Protein AF-A0A913X1L4-F1 (afdb_monomer_lite)

Organism: Exaiptasia diaphana (NCBI:txid2652724)

Foldseek 3Di:
DVVVVVVVVVVVVVVVVVVVVVVVVPVPPDDPQLPPPHLNVLLVVLVVLLVPQPFPNVLSVLCVVLSVLVCVLCPPDDSVLLCPAPLNVVSVVLSVLSSVLSVVRSPDDPVVCVVCVVVSVVSSVVSSVSSVVSSVSSVVSVVVVVVVVVVVVVVVVVVPPDPPPPDDDDDDDDDDDDDDDDDDDDDD

pLDDT: mean 75.15, std 21.96, range [32.19, 96.5]

Secondary structure (DSSP, 8-state):
-HHHHHHHHHHHHHHHHHHHHHHTSS-----TT--TTSHHHHHHHHHHHHHT--SSHHHHTTHHHHHHHHHHHHTT--HHHHHHSTTHHHHHHHHHHHHHHHHHHHH--HHHHHHHHHHHHHHHHHHHHHHHHHHHHHHHHHHHHHHHHHHHHHHHHHTT----------------------------

Radius of gyration: 34.93 Å; chains: 1; bounding box: 80×63×118 Å

Structure (mmCIF, N/CA/C/O backbone):
data_AF-A0A913X1L4-F1
#
_entry.id   AF-A0A913X1L4-F1
#
loop_
_atom_site.group_PDB
_atom_site.id
_atom_site.type_symbol
_atom_site.label_atom_id
_atom_site.label_alt_id
_atom_site.label_comp_id
_atom_site.label_asym_id
_atom_site.label_entity_id
_atom_site.label_seq_id
_atom_site.pdbx_PDB_ins_code
_atom_site.Cartn_x
_atom_site.Cartn_y
_atom_site.Cartn_z
_atom_site.occupancy
_atom_site.B_iso_or_equiv
_atom_site.auth_seq_id
_atom_site.auth_comp_id
_atom_site.auth_asym_id
_atom_site.auth_atom_id
_atom_site.pdbx_PDB_model_num
ATOM 1 N N . MET A 1 1 ? 0.222 -35.544 42.560 1.00 53.94 1 MET A N 1
ATOM 2 C CA . MET A 1 1 ? -0.159 -35.781 41.146 1.00 53.94 1 MET A CA 1
ATOM 3 C C . MET A 1 1 ? -0.516 -34.514 40.347 1.00 53.94 1 MET A C 1
ATOM 5 O O . MET A 1 1 ? -0.076 -34.413 39.215 1.00 53.94 1 MET A O 1
ATOM 9 N N . LYS A 1 2 ? -1.231 -33.501 40.876 1.00 54.56 2 LYS A N 1
ATOM 10 C CA . LYS A 1 2 ? -1.615 -32.297 40.084 1.00 54.56 2 LYS A CA 1
ATOM 11 C C . LYS A 1 2 ? -0.462 -31.347 39.680 1.00 54.56 2 LYS A C 1
ATOM 13 O O . LYS A 1 2 ? -0.586 -30.643 38.685 1.00 54.56 2 LYS A O 1
ATOM 18 N N . LYS A 1 3 ? 0.657 -31.322 40.418 1.00 53.84 3 LYS A N 1
ATOM 19 C CA . LYS A 1 3 ? 1.791 -30.407 40.154 1.00 53.84 3 LYS A CA 1
ATOM 20 C C . LYS A 1 3 ? 2.643 -30.818 38.941 1.00 53.84 3 LYS A C 1
ATOM 22 O O . LYS A 1 3 ? 3.126 -29.953 38.223 1.00 53.84 3 LYS A O 1
ATOM 27 N N . GLU A 1 4 ? 2.760 -32.114 38.655 1.00 55.53 4 GLU A N 1
ATOM 28 C CA . GLU A 1 4 ? 3.560 -32.626 37.528 1.00 55.53 4 GLU A CA 1
ATOM 29 C C . GLU A 1 4 ? 2.927 -32.325 36.163 1.00 55.53 4 GLU A C 1
ATOM 31 O O . GLU A 1 4 ? 3.632 -32.064 35.190 1.00 55.53 4 GLU A O 1
ATOM 36 N N . ALA A 1 5 ? 1.593 -32.300 36.090 1.00 59.69 5 ALA A N 1
ATOM 37 C CA . ALA A 1 5 ? 0.870 -31.966 34.864 1.00 59.69 5 ALA A CA 1
ATOM 38 C C . ALA A 1 5 ? 1.093 -30.503 34.440 1.00 59.69 5 ALA A C 1
ATOM 40 O O . ALA A 1 5 ? 1.245 -30.217 33.254 1.00 59.69 5 ALA A O 1
ATOM 41 N N . ILE A 1 6 ? 1.174 -29.586 35.410 1.00 59.12 6 ILE A N 1
ATOM 42 C CA . ILE A 1 6 ? 1.407 -28.157 35.161 1.00 59.12 6 ILE A CA 1
ATOM 43 C C . ILE A 1 6 ? 2.837 -27.930 34.656 1.00 59.12 6 ILE A C 1
ATOM 45 O O . ILE A 1 6 ? 3.035 -27.203 33.685 1.00 59.12 6 ILE A O 1
ATOM 49 N N . VAL A 1 7 ? 3.827 -28.609 35.243 1.00 63.56 7 VAL A N 1
ATOM 50 C CA . VAL A 1 7 ? 5.231 -28.523 34.802 1.00 63.56 7 VAL A CA 1
ATOM 51 C C . VAL A 1 7 ? 5.393 -29.042 33.368 1.00 63.56 7 VAL A C 1
ATOM 53 O O . VAL A 1 7 ? 6.029 -28.377 32.548 1.00 63.56 7 VAL A O 1
ATOM 56 N N . LYS A 1 8 ? 4.735 -30.157 33.018 1.00 59.59 8 LYS A N 1
ATOM 57 C CA . LYS A 1 8 ? 4.732 -30.688 31.642 1.00 59.59 8 LYS A CA 1
ATOM 58 C C . LYS A 1 8 ? 4.061 -29.738 30.643 1.00 59.59 8 LYS A C 1
ATOM 60 O O . LYS A 1 8 ? 4.535 -29.615 29.515 1.00 59.59 8 LYS A O 1
ATOM 65 N N . LEU A 1 9 ? 2.996 -29.037 31.044 1.00 59.03 9 LEU A N 1
ATOM 66 C CA . LEU A 1 9 ? 2.327 -28.050 30.190 1.00 59.03 9 LEU A CA 1
ATOM 67 C C . LEU A 1 9 ? 3.228 -26.832 29.919 1.00 59.03 9 LEU A C 1
ATOM 69 O O . LEU A 1 9 ? 3.321 -26.373 28.781 1.00 59.03 9 LEU A O 1
ATOM 73 N N . ILE A 1 10 ? 3.939 -26.353 30.946 1.00 62.88 10 ILE A N 1
ATOM 74 C CA . ILE A 1 10 ? 4.870 -25.219 30.841 1.00 62.88 10 ILE A CA 1
ATOM 75 C C . ILE A 1 10 ? 6.084 -25.586 29.973 1.00 62.88 10 ILE A C 1
ATOM 77 O O . ILE A 1 10 ? 6.463 -24.808 29.097 1.00 62.88 10 ILE A O 1
ATOM 81 N N . GLN A 1 11 ? 6.651 -26.787 30.132 1.00 57.66 11 GLN A N 1
ATOM 82 C CA . GLN A 1 11 ? 7.733 -27.266 29.259 1.00 57.66 11 GLN A CA 1
ATOM 83 C C . GLN A 1 11 ? 7.281 -27.424 27.802 1.00 57.66 11 GLN A C 1
ATOM 85 O O . GLN A 1 11 ? 8.022 -27.051 26.889 1.00 57.66 11 GLN A O 1
ATOM 90 N N . LYS A 1 12 ? 6.053 -27.905 27.568 1.00 55.66 12 LYS A N 1
ATOM 91 C CA . LYS A 1 12 ? 5.494 -28.045 26.216 1.00 55.66 12 LYS A CA 1
ATOM 92 C C . LYS A 1 12 ? 5.246 -26.685 25.555 1.00 55.66 12 LYS A C 1
ATOM 94 O O . LYS A 1 12 ? 5.566 -26.524 24.381 1.00 55.66 12 LYS A O 1
ATOM 99 N N . ALA A 1 13 ? 4.764 -25.693 26.307 1.00 54.50 13 ALA A N 1
ATOM 100 C CA . ALA A 1 13 ? 4.602 -24.320 25.821 1.00 54.50 13 ALA A CA 1
ATOM 101 C C . ALA A 1 13 ? 5.952 -23.632 25.541 1.00 54.50 13 ALA A C 1
ATOM 103 O O . ALA A 1 13 ? 6.079 -22.900 24.560 1.00 54.50 13 ALA A O 1
ATOM 104 N N . SER A 1 14 ? 6.972 -23.912 26.360 1.00 46.81 14 SER A N 1
ATOM 105 C CA . SER A 1 14 ? 8.338 -23.415 26.155 1.00 46.81 14 SER A CA 1
ATOM 106 C C . SER A 1 14 ? 8.967 -23.990 24.879 1.00 46.81 14 SER A C 1
ATOM 108 O O . SER A 1 14 ? 9.451 -23.233 24.041 1.00 46.81 14 SER A O 1
ATOM 110 N N . SER A 1 15 ? 8.852 -25.307 24.652 1.00 55.28 15 SER A N 1
ATOM 111 C CA . SER A 1 15 ? 9.324 -25.938 23.405 1.00 55.28 15 SER A CA 1
ATOM 112 C C . SER A 1 15 ? 8.578 -25.446 22.165 1.00 55.28 15 SER A C 1
ATOM 114 O O . SER A 1 15 ? 9.198 -25.269 21.121 1.00 55.28 15 SER A O 1
ATOM 116 N N . PHE A 1 16 ? 7.275 -25.161 22.266 1.00 52.00 16 PHE A N 1
ATOM 117 C CA . PHE A 1 16 ? 6.517 -24.590 21.147 1.00 52.00 16 PHE A CA 1
ATOM 118 C C . PHE A 1 16 ? 6.993 -23.174 20.799 1.00 52.00 16 PHE A C 1
ATOM 120 O O . PHE A 1 16 ? 7.118 -22.835 19.625 1.00 52.00 16 PHE A O 1
ATOM 127 N N . LYS A 1 17 ? 7.322 -22.356 21.807 1.00 46.84 17 LYS A N 1
ATOM 128 C CA . LYS A 1 17 ? 7.853 -21.002 21.599 1.00 46.84 17 LYS A CA 1
ATOM 129 C C . LYS A 1 17 ? 9.236 -21.025 20.936 1.00 46.84 17 LYS A C 1
ATOM 131 O O . LYS A 1 17 ? 9.515 -20.169 20.102 1.00 46.84 17 LYS A O 1
ATOM 136 N N . THR A 1 18 ? 10.066 -22.019 21.253 1.00 49.19 18 THR A N 1
ATOM 137 C CA . THR A 1 18 ? 11.380 -22.213 20.618 1.00 49.19 18 THR A CA 1
ATOM 138 C C . THR A 1 18 ? 11.259 -22.779 19.201 1.00 49.19 18 THR A C 1
ATOM 140 O O . THR A 1 18 ? 11.947 -22.304 18.305 1.00 49.19 18 THR A O 1
ATOM 143 N N . ALA A 1 19 ? 10.337 -23.715 18.953 1.00 49.78 19 ALA A N 1
ATOM 144 C CA . ALA A 1 19 ? 10.095 -24.263 17.614 1.00 49.78 19 ALA A CA 1
ATOM 145 C C . ALA A 1 19 ? 9.501 -23.222 16.647 1.00 49.78 19 ALA A C 1
ATOM 147 O O . ALA A 1 19 ? 9.893 -23.173 15.485 1.00 49.78 19 ALA A O 1
ATOM 148 N N . VAL A 1 20 ? 8.617 -22.339 17.129 1.00 49.34 20 VAL A N 1
ATOM 149 C CA . VAL A 1 20 ? 8.096 -21.212 16.333 1.00 49.34 20 VAL A CA 1
ATOM 150 C C . VAL A 1 20 ? 9.198 -20.195 16.023 1.00 49.34 20 VAL A C 1
ATOM 152 O O . VAL A 1 20 ? 9.211 -19.648 14.927 1.00 49.34 20 VAL A O 1
ATOM 155 N N . ARG A 1 21 ? 10.149 -19.985 16.943 1.00 41.38 21 ARG A N 1
ATOM 156 C CA . ARG A 1 21 ? 11.300 -19.093 16.728 1.00 41.38 21 ARG A CA 1
ATOM 157 C C . ARG A 1 21 ? 12.301 -19.663 15.710 1.00 41.38 21 ARG A C 1
ATOM 159 O O . ARG A 1 21 ? 12.805 -18.915 14.885 1.00 41.38 21 ARG A O 1
ATOM 166 N N . MET A 1 22 ? 12.497 -20.983 15.705 1.00 43.59 22 MET A N 1
ATOM 167 C CA . MET A 1 22 ? 13.356 -21.686 14.737 1.00 43.59 22 MET A CA 1
ATOM 168 C C . MET A 1 22 ? 12.709 -21.821 13.345 1.00 43.59 22 MET A C 1
ATOM 170 O O . MET A 1 22 ? 13.406 -21.813 12.336 1.00 43.59 22 MET A O 1
ATOM 174 N N . ALA A 1 23 ? 11.376 -21.905 13.256 1.00 42.94 23 ALA A N 1
ATOM 175 C CA . ALA A 1 23 ? 10.667 -21.943 11.972 1.00 42.94 23 ALA A CA 1
ATOM 176 C C . ALA A 1 23 ? 10.640 -20.580 11.253 1.00 42.94 23 ALA A C 1
ATOM 178 O O . ALA A 1 23 ? 10.431 -20.534 10.046 1.00 42.94 23 ALA A O 1
ATOM 179 N N . THR A 1 24 ? 10.873 -19.477 11.972 1.00 44.78 24 THR A N 1
ATOM 180 C CA . THR A 1 24 ? 11.010 -18.132 11.387 1.00 44.78 24 THR A CA 1
ATOM 181 C C . THR A 1 24 ? 12.438 -17.774 10.971 1.00 44.78 24 THR A C 1
ATOM 183 O O . THR A 1 24 ? 12.625 -16.756 10.316 1.00 44.78 24 THR A O 1
ATOM 186 N N . GLU A 1 25 ? 13.438 -18.586 11.325 1.00 40.47 25 GLU A N 1
ATOM 187 C CA . GLU A 1 25 ? 14.857 -18.310 11.037 1.00 40.47 25 GLU A CA 1
ATOM 188 C C . GLU A 1 25 ? 15.377 -19.011 9.764 1.00 40.47 25 GLU A C 1
ATOM 190 O O . GLU A 1 25 ? 16.452 -18.669 9.289 1.00 40.47 25 GLU A O 1
ATOM 195 N N . ASN A 1 26 ? 14.609 -19.922 9.149 1.00 39.56 26 ASN A N 1
ATOM 196 C CA . ASN A 1 26 ? 15.044 -20.679 7.960 1.00 39.56 26 ASN A CA 1
ATOM 197 C C . ASN A 1 26 ? 14.452 -20.209 6.616 1.00 39.56 26 ASN A C 1
ATOM 199 O O . ASN A 1 26 ? 14.671 -20.867 5.606 1.00 39.56 26 ASN A O 1
ATOM 203 N N . ASP A 1 27 ? 13.767 -19.063 6.581 1.00 37.78 27 ASP A N 1
ATOM 204 C CA . ASP A 1 27 ? 13.347 -18.396 5.332 1.00 37.78 27 ASP A CA 1
ATOM 205 C C . ASP A 1 27 ? 14.114 -17.075 5.114 1.00 37.78 27 ASP A C 1
ATOM 207 O O . ASP A 1 27 ? 13.637 -16.125 4.491 1.00 37.78 27 ASP A O 1
ATOM 211 N N . VAL A 1 28 ? 15.341 -17.012 5.649 1.00 45.94 28 VAL A N 1
ATOM 212 C CA . VAL A 1 28 ? 16.311 -15.933 5.425 1.00 45.94 28 VAL A CA 1
ATOM 213 C C . VAL A 1 28 ? 16.883 -16.076 4.014 1.00 45.94 28 VAL A C 1
ATOM 215 O O . VAL A 1 28 ? 18.041 -16.423 3.798 1.00 45.94 28 VAL A O 1
ATOM 218 N N . VAL A 1 29 ? 16.053 -15.777 3.020 1.00 40.69 29 VAL A N 1
ATOM 219 C CA . VAL A 1 29 ? 16.556 -15.120 1.819 1.00 40.69 29 VAL A CA 1
ATOM 220 C C . VAL A 1 29 ? 16.670 -13.647 2.190 1.00 40.69 29 VAL A C 1
ATOM 222 O O . VAL A 1 29 ? 15.735 -12.862 2.025 1.00 40.69 29 VAL A O 1
ATOM 225 N N . GLU A 1 30 ? 17.820 -13.289 2.763 1.00 43.47 30 GLU A N 1
ATOM 226 C CA . GLU A 1 30 ? 18.284 -11.910 2.847 1.00 43.47 30 GLU A CA 1
ATOM 227 C C . GLU A 1 30 ? 18.051 -11.222 1.500 1.00 43.47 30 GLU A C 1
ATOM 229 O O . GLU A 1 30 ? 18.719 -11.479 0.500 1.00 43.47 30 GLU A O 1
ATOM 234 N N . THR A 1 31 ? 17.107 -10.295 1.479 1.00 42.59 31 THR A N 1
ATOM 235 C CA . THR A 1 31 ? 17.173 -9.179 0.554 1.00 42.59 31 THR A CA 1
ATOM 236 C C . THR A 1 31 ? 17.224 -7.927 1.404 1.00 42.59 31 THR A C 1
ATOM 238 O O . THR A 1 31 ? 16.366 -7.693 2.253 1.00 42.59 31 THR A O 1
ATOM 241 N N . ALA A 1 32 ? 18.247 -7.111 1.163 1.00 44.91 32 ALA A N 1
ATOM 242 C CA . ALA A 1 32 ? 18.502 -5.788 1.732 1.00 44.91 32 ALA A CA 1
ATOM 243 C C . ALA A 1 32 ? 17.405 -4.742 1.398 1.00 44.91 32 ALA A C 1
ATOM 245 O O . ALA A 1 32 ? 17.672 -3.556 1.213 1.00 44.91 32 ALA A 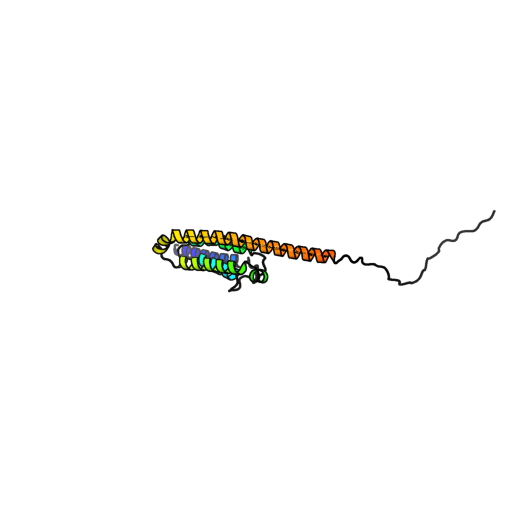O 1
ATOM 246 N N . LEU A 1 33 ? 16.160 -5.193 1.256 1.00 50.97 33 LEU A N 1
ATOM 247 C CA . LEU A 1 33 ? 14.993 -4.441 0.834 1.00 50.97 33 LEU A CA 1
ATOM 248 C C . LEU A 1 33 ? 14.197 -3.928 2.040 1.00 50.97 33 LEU A C 1
ATOM 250 O O . LEU A 1 33 ? 13.664 -2.823 1.961 1.00 50.97 33 LEU A O 1
ATOM 254 N N . ALA A 1 34 ? 14.186 -4.646 3.169 1.00 58.31 34 ALA A N 1
ATOM 255 C CA . ALA A 1 34 ? 13.453 -4.289 4.393 1.00 58.31 34 ALA A CA 1
ATOM 256 C C . ALA A 1 34 ? 14.189 -3.283 5.308 1.00 58.31 34 ALA A C 1
ATOM 258 O O . ALA A 1 34 ? 13.991 -3.254 6.522 1.00 58.31 34 ALA A O 1
ATOM 259 N N . THR A 1 35 ? 15.056 -2.439 4.748 1.00 65.06 35 THR A N 1
ATOM 260 C CA . THR A 1 35 ? 15.723 -1.379 5.513 1.00 65.06 35 THR A CA 1
ATOM 261 C C . THR A 1 35 ? 14.694 -0.348 6.003 1.00 65.06 35 THR A C 1
ATOM 263 O O . THR A 1 35 ? 13.815 0.053 5.232 1.00 65.06 35 THR A O 1
ATOM 266 N N . PRO A 1 36 ? 14.783 0.139 7.255 1.00 59.44 36 PRO A N 1
ATOM 267 C CA . PRO A 1 36 ? 13.912 1.203 7.745 1.00 59.44 36 PRO A CA 1
ATOM 268 C C . PRO A 1 36 ? 13.892 2.412 6.797 1.00 59.44 36 PRO A C 1
ATOM 270 O O . PRO A 1 36 ? 14.932 2.884 6.343 1.00 59.44 36 PRO A O 1
ATOM 273 N N . GLY A 1 37 ? 12.693 2.905 6.476 1.00 66.12 37 GLY A N 1
ATOM 274 C CA . GLY A 1 37 ? 12.497 4.030 5.554 1.00 66.12 37 GLY A CA 1
ATOM 275 C C . GLY A 1 37 ? 12.350 3.653 4.074 1.00 66.12 37 GLY A C 1
ATOM 276 O O . GLY A 1 37 ? 12.034 4.529 3.266 1.00 66.12 37 GLY A O 1
ATOM 277 N N . THR A 1 38 ? 12.511 2.379 3.698 1.00 83.06 38 THR A N 1
ATOM 278 C CA . THR A 1 38 ? 12.149 1.894 2.356 1.00 83.06 38 THR A CA 1
ATOM 279 C C . THR A 1 38 ? 10.662 1.539 2.269 1.00 83.06 38 THR A C 1
ATOM 281 O O . THR A 1 38 ? 9.964 1.403 3.275 1.00 83.06 38 THR A O 1
ATOM 284 N N . VAL A 1 39 ? 10.173 1.350 1.040 1.00 87.31 39 VAL A N 1
ATOM 285 C CA . VAL A 1 39 ? 8.816 0.844 0.770 1.00 87.31 39 VAL A CA 1
ATOM 286 C C . VAL A 1 39 ? 8.583 -0.500 1.463 1.00 87.31 39 VAL A C 1
ATOM 288 O O . VAL A 1 39 ? 7.559 -0.671 2.115 1.00 87.31 39 VAL A O 1
ATOM 291 N N . PHE A 1 40 ? 9.534 -1.433 1.367 1.00 87.56 40 PHE A N 1
ATOM 292 C CA . PHE A 1 40 ? 9.390 -2.760 1.967 1.00 87.56 40 PHE A CA 1
ATOM 293 C C . PHE A 1 40 ? 9.483 -2.713 3.495 1.00 87.56 40 PHE A C 1
ATOM 295 O O . PHE A 1 40 ? 8.651 -3.318 4.160 1.00 87.56 40 PHE A O 1
ATOM 302 N N . GLY A 1 41 ? 10.380 -1.898 4.063 1.00 88.38 41 GLY A N 1
ATOM 303 C CA . GLY A 1 41 ? 10.409 -1.680 5.513 1.00 88.38 41 GLY A CA 1
ATOM 304 C C . GLY A 1 41 ? 9.092 -1.093 6.039 1.00 88.38 41 GLY A C 1
ATOM 305 O O . GLY A 1 41 ? 8.625 -1.450 7.119 1.00 88.38 41 GLY A O 1
ATOM 306 N N . LYS A 1 42 ? 8.437 -0.231 5.251 1.00 91.19 42 LYS A N 1
ATOM 307 C CA . LYS A 1 42 ? 7.122 0.323 5.591 1.00 91.19 42 LYS A CA 1
ATOM 308 C C . LYS A 1 42 ? 5.990 -0.703 5.489 1.00 91.19 42 LYS A C 1
ATOM 310 O O . LYS A 1 42 ? 5.113 -0.731 6.349 1.00 91.19 42 LYS A O 1
ATOM 315 N N . VAL A 1 43 ? 6.022 -1.554 4.468 1.00 92.88 43 VAL A N 1
ATOM 316 C CA . VAL A 1 43 ? 5.115 -2.703 4.323 1.00 92.88 43 VAL A CA 1
ATOM 317 C C . VAL A 1 43 ? 5.222 -3.631 5.534 1.00 92.88 43 VAL A C 1
ATOM 319 O O . VAL A 1 43 ? 4.197 -3.980 6.121 1.00 92.88 43 VAL A O 1
ATOM 322 N N . ASP A 1 44 ? 6.440 -3.971 5.954 1.00 91.44 44 ASP A N 1
ATOM 323 C CA . ASP A 1 44 ? 6.656 -4.828 7.120 1.00 91.44 44 ASP A CA 1
ATOM 324 C C . ASP A 1 44 ? 6.137 -4.160 8.391 1.00 91.44 44 ASP A C 1
ATOM 326 O O . ASP A 1 44 ? 5.390 -4.780 9.149 1.00 91.44 44 ASP A O 1
ATOM 330 N N . HIS A 1 45 ? 6.442 -2.875 8.595 1.00 92.50 45 HIS A N 1
ATOM 331 C CA . HIS A 1 45 ? 5.933 -2.113 9.736 1.00 92.50 45 HIS A CA 1
ATOM 332 C C . HIS A 1 45 ? 4.398 -2.143 9.817 1.00 92.50 45 HIS A C 1
ATOM 334 O O . HIS A 1 45 ? 3.833 -2.387 10.884 1.00 92.50 45 HIS A O 1
ATOM 340 N N . ILE A 1 46 ? 3.716 -1.972 8.682 1.00 95.00 46 ILE A N 1
ATOM 341 C CA . ILE A 1 46 ? 2.255 -2.064 8.579 1.00 95.00 46 ILE A CA 1
ATOM 342 C C . ILE A 1 46 ? 1.752 -3.457 8.989 1.00 95.00 46 ILE A 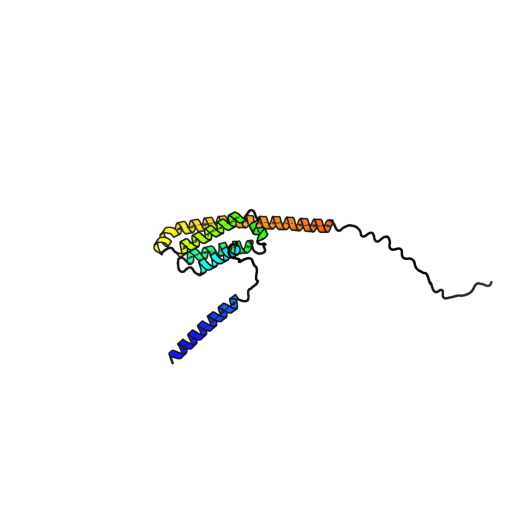C 1
ATOM 344 O O . ILE A 1 46 ? 0.826 -3.569 9.798 1.00 95.00 46 ILE A O 1
ATOM 348 N N . LEU A 1 47 ? 2.360 -4.523 8.463 1.00 94.31 47 LEU A N 1
ATOM 349 C CA . LEU A 1 47 ? 1.961 -5.898 8.778 1.00 94.31 47 LEU A CA 1
ATOM 350 C C . LEU A 1 47 ? 2.173 -6.223 10.264 1.00 94.31 47 LEU A C 1
ATOM 352 O O . LEU A 1 47 ? 1.290 -6.812 10.897 1.00 94.31 47 LEU A O 1
ATOM 356 N N . TRP A 1 48 ? 3.288 -5.774 10.843 1.00 94.00 48 TRP A N 1
ATOM 357 C CA . TRP A 1 48 ? 3.561 -5.880 12.277 1.00 94.00 48 TRP A CA 1
ATOM 358 C C . TRP A 1 48 ? 2.546 -5.098 13.117 1.00 94.00 48 TRP A C 1
ATOM 360 O O . TRP A 1 48 ? 2.028 -5.624 14.106 1.00 94.00 48 TRP A O 1
ATOM 370 N N . ALA A 1 49 ? 2.195 -3.877 12.708 1.00 93.19 49 ALA A N 1
ATOM 371 C CA . ALA A 1 49 ? 1.216 -3.051 13.410 1.00 93.19 49 ALA A CA 1
ATOM 372 C C . ALA A 1 49 ? -0.177 -3.704 13.456 1.00 93.19 49 ALA A C 1
ATOM 374 O O . ALA A 1 49 ? -0.843 -3.641 14.497 1.00 93.19 49 ALA A O 1
ATOM 375 N N . ILE A 1 50 ? -0.593 -4.367 12.368 1.00 94.44 50 ILE A N 1
ATOM 376 C CA . ILE A 1 50 ? -1.835 -5.155 12.309 1.00 94.44 50 ILE A CA 1
ATOM 377 C C . ILE A 1 50 ? -1.746 -6.375 13.232 1.00 94.44 50 ILE A C 1
ATOM 379 O O . ILE A 1 50 ? -2.686 -6.648 13.983 1.00 94.44 50 ILE A O 1
ATOM 383 N N . ALA A 1 51 ? -0.630 -7.109 13.197 1.00 92.94 51 ALA A N 1
ATOM 384 C CA . ALA A 1 51 ? -0.446 -8.313 14.005 1.00 92.94 51 ALA A CA 1
ATOM 385 C C . ALA A 1 51 ? -0.512 -8.018 15.516 1.00 92.94 51 ALA A C 1
ATOM 387 O O . ALA A 1 51 ? -1.160 -8.762 16.261 1.00 92.94 51 ALA A O 1
ATOM 388 N N . ASP A 1 52 ? 0.091 -6.906 15.942 1.00 92.94 52 ASP A N 1
ATOM 389 C CA . ASP A 1 52 ? 0.127 -6.436 17.333 1.00 92.94 52 ASP A CA 1
ATOM 390 C C . ASP A 1 52 ? -1.168 -5.717 17.780 1.00 92.94 52 ASP A C 1
ATOM 392 O O . ASP A 1 52 ? -1.323 -5.300 18.932 1.00 92.94 52 ASP A O 1
ATOM 396 N N . ALA A 1 53 ? -2.145 -5.534 16.890 1.00 92.25 53 ALA A N 1
ATOM 397 C CA . ALA A 1 53 ? -3.374 -4.842 17.246 1.00 92.25 53 ALA A CA 1
ATOM 398 C C . ALA A 1 53 ? -4.242 -5.649 18.230 1.00 92.25 53 ALA A C 1
ATOM 400 O O . ALA A 1 53 ? -4.706 -6.755 17.942 1.00 92.25 53 ALA A O 1
ATOM 401 N N . LYS A 1 54 ? -4.515 -5.045 19.394 1.00 89.19 54 LYS A N 1
ATOM 402 C CA . LYS A 1 54 ? -5.409 -5.597 20.430 1.00 89.19 54 LYS A CA 1
ATOM 403 C C . LYS A 1 54 ? -6.884 -5.280 20.171 1.00 89.19 54 LYS A C 1
ATOM 405 O O . LYS A 1 54 ? -7.758 -6.048 20.562 1.00 89.19 54 LYS A O 1
ATOM 410 N N . ASN A 1 55 ? -7.155 -4.164 19.496 1.00 87.88 55 ASN A N 1
ATOM 411 C CA . ASN A 1 55 ? -8.496 -3.678 19.180 1.00 87.88 55 ASN A CA 1
ATOM 412 C C . ASN A 1 55 ? -8.753 -3.722 17.673 1.00 87.88 55 ASN A C 1
ATOM 414 O O . ASN A 1 55 ? -7.822 -3.698 16.875 1.00 87.88 55 ASN A O 1
ATOM 418 N N . ASN A 1 56 ? -10.034 -3.779 17.298 1.00 88.38 56 ASN A N 1
ATOM 419 C CA . ASN A 1 56 ? -10.514 -3.703 15.913 1.00 88.38 56 ASN A CA 1
ATOM 420 C C . ASN A 1 56 ? -9.844 -4.686 14.926 1.00 88.38 56 ASN A C 1
ATOM 422 O O . ASN A 1 56 ? -9.776 -4.441 13.723 1.00 88.38 56 ASN A O 1
ATOM 426 N N . LYS A 1 57 ? -9.362 -5.832 15.429 1.00 91.19 57 LYS A N 1
ATOM 427 C CA . LYS A 1 57 ? -8.558 -6.788 14.655 1.00 91.19 57 LYS A CA 1
ATOM 428 C C . LYS A 1 57 ? -9.267 -7.287 13.395 1.00 91.19 57 LYS A C 1
ATOM 430 O O . LYS A 1 57 ? -8.641 -7.381 12.351 1.00 91.19 57 LYS A O 1
ATOM 435 N N . ALA A 1 58 ? -10.571 -7.553 13.465 1.00 91.00 58 ALA A N 1
ATOM 436 C CA . ALA A 1 58 ? -11.343 -8.018 12.311 1.00 91.00 58 ALA A CA 1
ATOM 437 C C . ALA A 1 58 ? -11.343 -7.013 11.145 1.00 91.00 58 ALA A C 1
ATOM 439 O O . ALA A 1 58 ? -11.252 -7.418 9.991 1.00 91.00 58 ALA A O 1
ATOM 440 N N . HIS A 1 59 ? -11.416 -5.712 11.438 1.00 92.56 59 HIS A N 1
ATOM 441 C CA . HIS A 1 59 ? -11.307 -4.669 10.421 1.00 92.56 59 HIS A CA 1
ATOM 442 C C . HIS A 1 59 ? -9.864 -4.539 9.920 1.00 92.56 59 HIS A C 1
ATOM 444 O O . HIS A 1 59 ? -9.630 -4.557 8.718 1.00 92.56 59 HIS A O 1
ATOM 450 N N . LEU A 1 60 ? -8.891 -4.503 10.835 1.00 94.88 60 LEU A N 1
ATOM 451 C CA . LEU A 1 60 ? -7.471 -4.363 10.497 1.00 94.88 60 LEU A CA 1
ATOM 452 C C . LEU A 1 60 ? -6.939 -5.502 9.617 1.00 94.88 60 LEU A C 1
ATOM 454 O O . LEU A 1 60 ? -6.144 -5.270 8.711 1.00 94.88 60 LEU A O 1
ATOM 458 N N . MET A 1 61 ? -7.415 -6.731 9.832 1.00 95.50 61 MET A N 1
ATOM 459 C CA . MET A 1 61 ? -7.032 -7.890 9.020 1.00 95.50 61 MET A CA 1
ATOM 460 C C . MET A 1 61 ? -7.429 -7.750 7.543 1.00 95.50 61 MET A C 1
ATOM 462 O O . MET A 1 61 ? -6.833 -8.425 6.705 1.00 95.50 61 MET A O 1
ATOM 466 N N . LYS A 1 62 ? -8.369 -6.858 7.199 1.00 95.81 62 LYS A N 1
ATOM 467 C CA . LYS A 1 62 ? -8.737 -6.573 5.803 1.00 95.81 62 LYS A CA 1
ATOM 468 C C . LYS A 1 62 ? -7.628 -5.855 5.027 1.00 95.81 62 LYS A C 1
ATOM 470 O O . LYS A 1 62 ? -7.540 -6.020 3.820 1.00 95.81 62 LYS A O 1
ATOM 475 N N . PHE A 1 63 ? -6.726 -5.143 5.707 1.00 96.25 63 PHE A N 1
ATOM 476 C CA . PHE A 1 63 ? -5.587 -4.482 5.059 1.00 96.25 63 PHE A CA 1
ATOM 477 C C . PHE A 1 63 ? -4.453 -5.448 4.689 1.00 96.25 63 PHE A C 1
ATOM 479 O O . PHE A 1 63 ? -3.659 -5.155 3.800 1.00 96.25 63 PHE A O 1
ATOM 486 N N . VAL A 1 64 ? -4.373 -6.618 5.331 1.00 95.75 64 VAL A N 1
ATOM 487 C CA . VAL A 1 64 ? -3.326 -7.620 5.059 1.00 95.75 64 VAL A CA 1
ATOM 488 C C . VAL A 1 64 ? -3.291 -8.059 3.589 1.00 95.75 64 VAL A C 1
ATOM 490 O O . VAL A 1 64 ? -2.208 -8.006 3.002 1.00 95.75 64 VAL A O 1
ATOM 493 N N . PRO A 1 65 ? -4.401 -8.502 2.961 1.00 95.88 65 PRO A N 1
ATOM 494 C CA . PRO A 1 65 ? -4.376 -8.888 1.552 1.00 95.88 65 PRO A CA 1
ATOM 495 C C . PRO A 1 65 ? -3.980 -7.727 0.630 1.00 95.88 65 PRO A C 1
ATOM 497 O O . PRO A 1 65 ? -3.191 -7.950 -0.284 1.00 95.88 65 PRO A O 1
ATOM 500 N N . ILE A 1 66 ? -4.439 -6.503 0.908 1.00 96.19 66 ILE A N 1
ATOM 501 C CA . ILE A 1 66 ? -4.116 -5.295 0.129 1.00 96.19 66 ILE A CA 1
ATOM 502 C C . ILE A 1 66 ? -2.602 -5.046 0.130 1.00 96.19 66 ILE A C 1
ATOM 504 O O . ILE A 1 66 ? -1.964 -4.929 -0.916 1.00 96.19 66 ILE A O 1
ATOM 508 N N . VAL A 1 67 ? -1.998 -5.039 1.319 1.00 95.19 67 VAL A N 1
ATOM 509 C CA . VAL A 1 67 ? -0.559 -4.803 1.487 1.00 95.19 67 VAL A CA 1
ATOM 510 C C . VAL A 1 67 ? 0.258 -5.929 0.848 1.00 95.19 67 VAL A C 1
ATOM 512 O O . VAL A 1 67 ? 1.236 -5.663 0.154 1.00 95.19 67 VAL A O 1
ATOM 515 N N . LYS A 1 68 ? -0.172 -7.189 0.995 1.00 93.12 68 LYS A N 1
ATOM 516 C CA . LYS A 1 68 ? 0.500 -8.336 0.364 1.00 93.12 68 LYS A CA 1
ATOM 517 C C . LYS A 1 68 ? 0.457 -8.292 -1.163 1.00 93.12 68 LYS A C 1
ATOM 519 O O . LYS A 1 68 ? 1.415 -8.727 -1.800 1.00 93.12 68 LYS A O 1
ATOM 524 N N . GLN A 1 69 ? -0.625 -7.789 -1.757 1.00 93.94 69 GLN A N 1
ATOM 525 C CA . GLN A 1 69 ? -0.702 -7.611 -3.207 1.00 93.94 69 GLN A CA 1
ATOM 526 C C . GLN A 1 69 ? 0.340 -6.600 -3.695 1.00 93.94 69 GLN A C 1
ATOM 528 O O . GLN A 1 69 ? 1.055 -6.904 -4.651 1.00 93.94 69 GLN A O 1
ATOM 533 N N . LEU A 1 70 ? 0.499 -5.467 -2.999 1.00 93.62 70 LEU A N 1
ATOM 534 C CA . LEU A 1 70 ? 1.550 -4.486 -3.296 1.00 93.62 70 LEU A CA 1
ATOM 535 C C . LEU A 1 70 ? 2.946 -5.116 -3.222 1.00 93.62 70 LEU A C 1
ATOM 537 O O . LEU A 1 70 ? 3.733 -4.979 -4.157 1.00 93.62 70 LEU A O 1
ATOM 541 N N . THR A 1 71 ? 3.241 -5.877 -2.164 1.00 91.56 71 THR A N 1
ATOM 542 C CA . THR A 1 71 ? 4.528 -6.583 -2.040 1.00 91.56 71 THR A CA 1
ATOM 543 C C . THR A 1 71 ? 4.756 -7.545 -3.199 1.00 91.56 71 THR A C 1
ATOM 545 O O . THR A 1 71 ? 5.851 -7.600 -3.753 1.00 91.56 71 THR A O 1
ATOM 548 N N . LYS A 1 72 ? 3.719 -8.290 -3.597 1.00 91.81 72 LYS A N 1
ATOM 549 C CA . LYS A 1 72 ? 3.812 -9.278 -4.673 1.00 91.81 72 LYS A CA 1
ATOM 550 C C . LYS A 1 72 ? 4.147 -8.631 -6.014 1.00 91.81 72 LYS A C 1
ATOM 552 O O . LYS A 1 72 ? 4.989 -9.163 -6.730 1.00 91.81 72 LYS A O 1
ATOM 557 N N . VAL A 1 73 ? 3.511 -7.510 -6.357 1.00 92.25 73 VAL A N 1
ATOM 558 C CA . VAL A 1 73 ? 3.766 -6.835 -7.643 1.00 92.25 73 VAL A CA 1
ATOM 559 C C . VAL A 1 73 ? 5.102 -6.103 -7.665 1.00 92.25 73 VAL A C 1
ATOM 561 O O . VAL A 1 73 ? 5.671 -5.924 -8.733 1.00 92.25 73 VAL A O 1
ATOM 564 N N . LEU A 1 74 ? 5.622 -5.713 -6.501 1.00 90.19 74 LEU A N 1
ATOM 565 C CA . LEU A 1 74 ? 6.951 -5.116 -6.361 1.00 90.19 74 LEU A CA 1
ATOM 566 C C . LEU A 1 74 ? 8.063 -6.166 -6.234 1.00 90.19 74 LEU A C 1
ATOM 568 O O . LEU A 1 74 ? 9.241 -5.808 -6.248 1.00 90.19 74 LEU A O 1
ATOM 572 N N . ASN A 1 75 ? 7.717 -7.449 -6.107 1.00 86.50 75 ASN A N 1
ATOM 573 C CA . ASN A 1 75 ? 8.702 -8.504 -5.939 1.00 86.50 75 ASN A CA 1
ATOM 574 C C . ASN A 1 75 ? 9.623 -8.594 -7.166 1.00 86.50 75 ASN A C 1
ATOM 576 O O . ASN A 1 75 ? 9.177 -8.517 -8.311 1.00 86.50 75 ASN A O 1
ATOM 580 N N . GLY A 1 76 ? 10.924 -8.743 -6.925 1.00 79.56 76 GLY A N 1
ATOM 581 C CA . GLY A 1 76 ? 11.939 -8.758 -7.979 1.00 79.56 76 GLY A CA 1
ATOM 582 C C . GLY A 1 76 ? 12.275 -7.385 -8.581 1.00 79.56 76 GLY A C 1
ATOM 583 O O . GLY A 1 76 ? 13.147 -7.316 -9.451 1.00 79.56 76 GLY A O 1
ATOM 584 N N . ALA A 1 77 ? 11.654 -6.284 -8.135 1.00 84.25 77 ALA A N 1
ATOM 585 C CA . ALA A 1 77 ? 12.163 -4.954 -8.458 1.00 84.25 77 ALA A CA 1
ATOM 586 C C . ALA A 1 77 ? 13.331 -4.553 -7.558 1.00 84.25 77 ALA A C 1
ATOM 588 O O . ALA A 1 77 ? 13.255 -4.577 -6.334 1.00 84.25 77 ALA A O 1
ATOM 589 N N . ASP A 1 78 ? 14.382 -4.056 -8.202 1.00 83.94 78 ASP A N 1
ATOM 590 C CA . ASP A 1 78 ? 15.431 -3.284 -7.547 1.00 83.94 78 ASP A CA 1
ATOM 591 C C . ASP A 1 78 ? 14.854 -1.993 -6.928 1.00 83.94 78 ASP A C 1
ATOM 593 O O . ASP A 1 78 ? 14.088 -1.262 -7.568 1.00 83.94 78 ASP A O 1
ATOM 597 N N . ALA A 1 79 ? 15.272 -1.687 -5.698 1.00 83.75 79 ALA A N 1
ATOM 598 C CA . ALA A 1 79 ? 14.928 -0.471 -4.970 1.00 83.75 79 ALA A CA 1
ATOM 599 C C . ALA A 1 79 ? 15.230 0.810 -5.767 1.00 83.75 79 ALA A C 1
ATOM 601 O O . ALA A 1 79 ? 14.490 1.793 -5.653 1.00 83.75 79 ALA A O 1
ATOM 602 N N . THR A 1 80 ? 16.276 0.804 -6.600 1.00 86.88 80 THR A N 1
ATOM 603 C CA . THR A 1 80 ? 16.612 1.942 -7.469 1.00 86.88 80 THR A CA 1
ATOM 604 C C . THR A 1 80 ? 15.529 2.178 -8.515 1.00 86.88 80 THR A C 1
ATOM 606 O O . THR A 1 80 ? 15.111 3.314 -8.724 1.00 86.88 80 THR A O 1
ATOM 609 N N . PHE A 1 81 ? 15.024 1.114 -9.142 1.00 88.81 81 PHE A N 1
ATOM 610 C CA . PHE A 1 81 ? 13.937 1.220 -10.115 1.00 88.81 81 PHE A CA 1
ATOM 611 C C . PHE A 1 81 ? 12.650 1.718 -9.464 1.00 88.81 81 PHE A C 1
ATOM 613 O O . PHE A 1 81 ? 12.021 2.627 -9.996 1.00 88.81 81 PHE A O 1
ATOM 620 N N . ILE A 1 82 ? 12.298 1.176 -8.294 1.00 90.00 82 ILE A N 1
ATOM 621 C CA . ILE A 1 82 ? 11.105 1.606 -7.556 1.00 90.00 82 ILE A CA 1
ATOM 622 C C . ILE A 1 82 ? 11.187 3.104 -7.265 1.00 90.00 82 ILE A C 1
ATOM 624 O O . ILE A 1 82 ? 10.243 3.824 -7.560 1.00 90.00 82 ILE A O 1
ATOM 628 N N . ARG A 1 83 ? 12.323 3.592 -6.755 1.00 89.25 83 ARG A N 1
ATOM 629 C CA . ARG A 1 83 ? 12.496 4.999 -6.359 1.00 89.25 83 ARG A CA 1
ATOM 630 C C . ARG A 1 83 ? 12.394 5.994 -7.517 1.00 89.25 83 ARG A C 1
ATOM 632 O O . ARG A 1 83 ? 11.920 7.102 -7.306 1.00 89.25 83 ARG A O 1
ATOM 639 N N . HIS A 1 84 ? 12.845 5.609 -8.709 1.00 89.56 84 HIS A N 1
ATOM 640 C CA . HIS A 1 84 ? 12.823 6.466 -9.902 1.00 89.56 84 HIS A CA 1
ATOM 641 C C . HIS A 1 84 ? 11.587 6.247 -10.783 1.00 89.56 84 HIS A C 1
ATOM 643 O O . HIS A 1 84 ? 11.467 6.861 -11.840 1.00 89.56 84 HIS A O 1
ATOM 649 N N . SER A 1 85 ? 10.686 5.352 -10.385 1.00 91.38 85 SER A N 1
ATOM 650 C CA . SER A 1 85 ? 9.456 5.100 -11.123 1.00 91.38 85 SER A CA 1
ATOM 651 C C . SER A 1 85 ? 8.430 6.211 -10.902 1.00 91.38 85 SER A C 1
ATOM 653 O O . SER A 1 85 ? 8.345 6.809 -9.830 1.00 91.38 85 SER A O 1
ATOM 655 N N . GLU A 1 86 ? 7.581 6.429 -11.903 1.00 92.50 86 GLU A N 1
ATOM 656 C CA . GLU A 1 86 ? 6.467 7.380 -11.826 1.00 92.50 86 GLU A CA 1
ATOM 657 C C . GLU A 1 86 ? 5.449 7.040 -10.724 1.00 92.50 86 GLU A C 1
ATOM 659 O O . GLU A 1 86 ? 4.746 7.918 -10.235 1.00 92.50 86 GLU A O 1
ATOM 664 N N . PHE A 1 87 ? 5.358 5.768 -10.326 1.00 93.69 87 PHE A N 1
ATOM 665 C CA . PHE A 1 87 ? 4.395 5.300 -9.330 1.00 93.69 87 PHE A CA 1
ATOM 666 C C . PHE A 1 87 ? 4.911 5.433 -7.890 1.00 93.69 87 PHE A C 1
ATOM 668 O O . PHE A 1 87 ? 4.167 5.163 -6.949 1.00 93.69 87 PHE A O 1
ATOM 675 N N . TYR A 1 88 ? 6.176 5.822 -7.687 1.00 93.56 88 TYR A N 1
ATOM 676 C CA . TYR A 1 88 ? 6.808 5.823 -6.365 1.00 93.56 88 TYR A CA 1
ATOM 677 C C . TYR A 1 88 ? 6.104 6.728 -5.353 1.00 93.56 88 TYR A C 1
ATOM 679 O O . TYR A 1 88 ? 5.884 6.326 -4.208 1.00 93.56 88 TYR A O 1
ATOM 687 N N . HIS A 1 89 ? 5.769 7.951 -5.772 1.00 92.88 89 HIS A N 1
ATOM 688 C CA . HIS A 1 89 ? 5.108 8.927 -4.912 1.00 92.88 89 HIS A CA 1
ATOM 689 C C . HIS A 1 89 ? 3.770 8.379 -4.407 1.00 92.88 89 HIS A C 1
ATOM 691 O O . HIS A 1 89 ? 3.539 8.313 -3.200 1.00 92.88 89 HIS A O 1
ATOM 697 N N . ASP A 1 90 ? 2.953 7.881 -5.331 1.00 94.44 90 ASP A N 1
ATOM 698 C CA . ASP A 1 90 ? 1.610 7.385 -5.039 1.00 94.44 90 ASP A CA 1
ATOM 699 C C . ASP A 1 90 ? 1.660 6.103 -4.205 1.00 94.44 90 ASP A C 1
ATOM 701 O O . ASP A 1 90 ? 0.890 5.938 -3.261 1.00 94.44 90 ASP A O 1
ATOM 705 N N . LEU A 1 91 ? 2.636 5.228 -4.462 1.00 95.12 91 LEU A N 1
ATOM 706 C CA . LEU A 1 91 ? 2.905 4.058 -3.628 1.00 95.12 91 LEU A CA 1
ATOM 707 C C . LEU A 1 91 ? 3.243 4.447 -2.188 1.00 95.12 91 LEU A C 1
ATOM 709 O O . LEU A 1 91 ? 2.683 3.887 -1.242 1.00 95.12 91 LEU A O 1
ATOM 713 N N . LYS A 1 92 ? 4.138 5.421 -2.004 1.00 94.00 92 LYS A N 1
ATOM 714 C CA . LYS A 1 92 ? 4.515 5.903 -0.673 1.00 94.00 92 LYS A CA 1
ATOM 715 C C . LYS A 1 92 ? 3.323 6.542 0.040 1.00 94.00 92 LYS A C 1
ATOM 717 O O . LYS A 1 92 ? 3.102 6.267 1.219 1.00 94.00 92 LYS A O 1
ATOM 722 N N . GLU A 1 93 ? 2.554 7.369 -0.660 1.00 94.50 93 GLU A N 1
ATOM 723 C CA . GLU A 1 93 ? 1.362 8.019 -0.116 1.00 94.50 93 GLU A CA 1
ATOM 724 C C . GLU A 1 93 ? 0.290 6.998 0.289 1.00 94.50 93 GLU A C 1
ATOM 726 O O . GLU A 1 93 ? -0.263 7.079 1.386 1.00 94.50 93 GLU A O 1
ATOM 731 N N . THR A 1 94 ? 0.055 5.987 -0.545 1.00 95.62 94 THR A N 1
ATOM 732 C CA . THR A 1 94 ? -0.892 4.899 -0.265 1.00 95.62 94 THR A CA 1
ATOM 733 C C . THR A 1 94 ? -0.500 4.132 0.991 1.00 95.62 94 THR A C 1
ATOM 735 O O . THR A 1 94 ? -1.330 3.916 1.874 1.00 95.62 94 THR A O 1
ATOM 738 N N . LEU A 1 95 ? 0.779 3.773 1.124 1.00 95.75 95 LEU A N 1
ATOM 739 C CA . LEU A 1 95 ? 1.277 3.096 2.322 1.00 95.75 95 LEU A CA 1
ATOM 740 C C . LEU A 1 95 ? 1.168 3.984 3.571 1.00 95.75 95 LEU A C 1
ATOM 742 O O . LEU A 1 95 ? 0.832 3.480 4.641 1.00 95.75 95 LEU A O 1
ATOM 746 N N . ASN A 1 96 ? 1.395 5.298 3.454 1.00 94.69 96 ASN A N 1
ATOM 747 C CA . ASN A 1 96 ? 1.165 6.241 4.557 1.00 94.69 96 ASN A CA 1
ATOM 748 C C . ASN A 1 96 ? -0.313 6.266 4.980 1.00 94.69 96 ASN A C 1
ATOM 750 O O . ASN A 1 96 ? -0.603 6.221 6.173 1.00 94.69 96 ASN A O 1
ATOM 754 N N . LYS A 1 97 ? -1.242 6.316 4.018 1.00 95.56 97 LYS A N 1
ATOM 755 C CA . LYS A 1 97 ? -2.689 6.314 4.282 1.00 95.56 97 LYS A CA 1
ATOM 756 C C . LYS A 1 97 ? -3.128 5.031 4.990 1.00 95.56 97 LYS A C 1
ATOM 758 O O . LYS A 1 97 ? -3.838 5.101 5.990 1.00 95.56 97 LYS A O 1
ATOM 763 N N . ILE A 1 98 ? -2.656 3.874 4.521 1.00 96.44 98 ILE A N 1
ATOM 764 C CA . ILE A 1 98 ? -2.921 2.576 5.161 1.00 96.44 98 ILE A CA 1
ATOM 765 C C . ILE A 1 98 ? -2.393 2.569 6.601 1.00 96.44 98 ILE A C 1
ATOM 767 O O . ILE A 1 98 ? -3.118 2.210 7.526 1.00 96.44 98 ILE A O 1
ATOM 771 N N . GLU A 1 99 ? -1.149 3.000 6.810 1.00 95.25 99 GLU A N 1
ATOM 772 C CA . GLU A 1 99 ? -0.542 3.058 8.141 1.00 95.25 99 GLU A CA 1
ATOM 773 C C . GLU A 1 99 ? -1.332 3.958 9.102 1.00 95.25 99 GLU A C 1
ATOM 775 O O . GLU A 1 99 ? -1.637 3.543 10.221 1.00 95.25 99 GLU A O 1
ATOM 780 N N . GLN A 1 100 ? -1.721 5.156 8.660 1.00 94.12 100 GLN A N 1
ATOM 781 C CA . GLN A 1 100 ? -2.539 6.076 9.454 1.00 94.12 100 GLN A CA 1
ATOM 782 C C . GLN A 1 100 ? -3.872 5.437 9.852 1.00 94.12 100 GLN A C 1
ATOM 784 O O . GLN A 1 100 ? -4.228 5.445 11.032 1.00 94.12 100 GLN A O 1
ATOM 789 N N . GLN A 1 101 ? -4.565 4.796 8.906 1.00 94.00 101 GLN A N 1
ATOM 790 C CA . GLN A 1 101 ? -5.822 4.100 9.188 1.00 94.00 101 GLN A CA 1
ATOM 791 C C . GLN A 1 101 ? -5.655 2.957 10.193 1.00 94.00 101 GLN A C 1
ATOM 793 O O . GLN A 1 101 ? -6.521 2.746 11.049 1.00 94.00 101 GLN A O 1
ATOM 798 N N . ILE A 1 102 ? -4.532 2.239 10.147 1.00 94.38 102 ILE A N 1
ATOM 799 C CA . ILE A 1 102 ? -4.227 1.180 11.114 1.00 94.38 102 ILE A CA 1
ATOM 800 C C . ILE A 1 102 ? -3.987 1.765 12.506 1.00 94.38 102 ILE A C 1
ATOM 802 O O . ILE A 1 102 ? -4.547 1.257 13.480 1.00 94.38 102 ILE A O 1
ATOM 806 N N . ILE A 1 103 ? -3.202 2.839 12.613 1.00 92.31 103 ILE A N 1
ATOM 807 C CA . ILE A 1 103 ? -2.908 3.512 13.888 1.00 92.31 103 ILE A CA 1
ATOM 808 C C . ILE A 1 103 ? -4.195 4.062 14.520 1.00 92.31 103 ILE A C 1
ATOM 810 O O . ILE A 1 103 ? -4.474 3.803 15.698 1.00 92.31 103 ILE A O 1
ATOM 814 N N . GLU A 1 104 ? -5.019 4.756 13.734 1.00 90.50 104 GLU A N 1
ATOM 815 C CA . GLU A 1 104 ? -6.320 5.270 14.173 1.00 90.50 104 GLU A CA 1
ATOM 816 C C . GLU A 1 104 ? -7.241 4.129 14.621 1.00 90.50 104 GLU A C 1
ATOM 818 O O . GLU A 1 104 ? -7.883 4.191 15.667 1.00 90.50 104 GLU A O 1
ATOM 823 N N . SER A 1 105 ? -7.307 3.037 13.865 1.00 90.19 105 SER A N 1
ATOM 824 C CA . SER A 1 105 ? -8.162 1.888 14.188 1.00 90.19 105 SER A CA 1
ATOM 825 C C . SER A 1 105 ? -7.693 1.094 15.409 1.00 90.19 105 SER A C 1
ATOM 827 O O . SER A 1 105 ? -8.523 0.575 16.158 1.00 90.19 105 SER A O 1
ATOM 829 N N . LYS A 1 106 ? -6.379 0.992 15.635 1.00 89.00 106 LYS A N 1
ATOM 830 C CA . LYS A 1 106 ? -5.790 0.247 16.761 1.00 89.00 106 LYS A CA 1
ATOM 831 C C . LYS A 1 106 ? -6.011 0.952 18.104 1.00 89.00 106 LYS A C 1
ATOM 833 O O . LYS A 1 106 ? -6.144 0.282 19.131 1.00 89.00 106 LYS A O 1
ATOM 838 N N . THR A 1 107 ? -6.057 2.283 18.102 1.00 87.38 107 THR A N 1
ATOM 839 C CA . THR A 1 107 ? -6.185 3.115 19.312 1.00 87.38 107 THR A CA 1
ATOM 840 C C . THR A 1 107 ? -7.636 3.420 19.697 1.00 87.38 107 THR A C 1
ATOM 842 O O . THR A 1 107 ? -7.903 3.765 20.847 1.00 87.38 107 THR A O 1
ATOM 845 N N . ARG A 1 108 ? -8.594 3.252 18.776 1.00 87.94 108 ARG A N 1
ATOM 846 C CA . ARG A 1 108 ? -10.008 3.574 19.008 1.00 87.94 108 ARG A CA 1
ATOM 847 C C . ARG A 1 108 ? -10.719 2.615 19.975 1.00 87.94 108 ARG A C 1
ATOM 849 O O . ARG A 1 108 ? -10.631 1.387 19.888 1.00 87.94 108 ARG A O 1
ATOM 856 N N . ASN A 1 109 ? -11.528 3.208 20.855 1.00 88.56 109 ASN A N 1
ATOM 857 C CA . ASN A 1 109 ? -12.405 2.50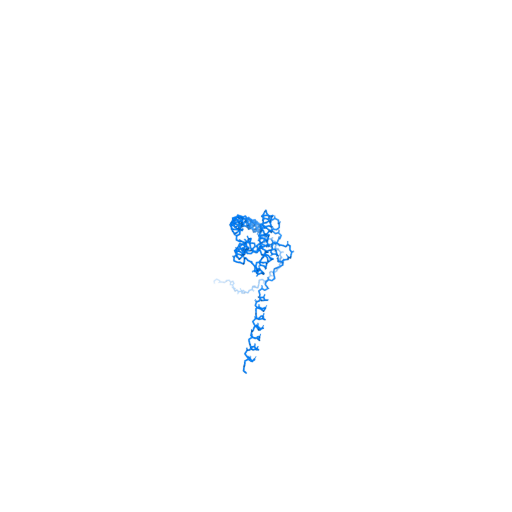2 21.792 1.00 88.56 109 ASN A CA 1
ATOM 858 C C . ASN A 1 109 ? -13.634 1.891 21.089 1.00 88.56 109 ASN A C 1
ATOM 860 O O . ASN A 1 109 ? -14.050 2.337 20.020 1.00 88.56 109 ASN A O 1
ATOM 864 N N . LYS A 1 110 ? -14.286 0.908 21.730 1.00 87.69 110 LYS A N 1
ATOM 865 C CA . LYS A 1 110 ? -15.424 0.149 21.160 1.00 87.69 110 LYS A CA 1
ATOM 866 C C . LYS A 1 110 ? -16.558 1.024 20.608 1.00 87.69 110 LYS A C 1
ATOM 868 O O . LYS A 1 110 ? -17.116 0.695 19.566 1.00 87.69 110 LYS A O 1
ATOM 873 N N . TRP A 1 111 ? -16.916 2.108 21.299 1.00 89.12 111 TRP A N 1
ATOM 874 C CA . TRP A 1 111 ? -17.989 3.006 20.858 1.00 89.12 111 TRP A CA 1
ATOM 875 C C . TRP A 1 111 ? -17.590 3.816 19.616 1.00 89.12 111 TRP A C 1
ATOM 877 O O . TRP A 1 111 ? -18.347 3.863 18.651 1.00 89.12 111 TRP A O 1
ATOM 887 N N . SER A 1 112 ? -16.361 4.342 19.590 1.00 89.56 112 SER A N 1
ATOM 888 C CA . SER A 1 112 ? -15.802 5.031 18.419 1.00 89.56 112 SER A CA 1
ATOM 889 C C . SER A 1 112 ? -15.719 4.102 17.200 1.00 89.56 112 SER A C 1
ATOM 891 O O . SER A 1 112 ? -16.108 4.494 16.104 1.00 89.56 112 SER A O 1
ATOM 893 N N . ASN A 1 113 ? -15.341 2.833 17.397 1.00 89.31 113 ASN A N 1
ATOM 894 C CA . ASN A 1 113 ? -15.335 1.835 16.319 1.00 89.31 113 ASN A CA 1
ATOM 895 C C . ASN A 1 113 ? -16.731 1.607 15.728 1.00 89.31 113 ASN A C 1
ATOM 897 O O . ASN A 1 113 ? -16.875 1.503 14.515 1.00 89.31 113 ASN A O 1
ATOM 901 N N . LYS A 1 114 ? -17.776 1.560 16.564 1.00 89.00 114 LYS A N 1
ATOM 902 C CA . LYS A 1 114 ? -19.156 1.431 16.068 1.00 89.00 114 LYS A CA 1
ATOM 903 C C . LYS A 1 114 ? -19.588 2.659 15.269 1.00 89.00 114 LYS A C 1
ATOM 905 O O . LYS A 1 114 ? -20.200 2.499 14.219 1.00 89.00 114 LYS A O 1
ATOM 910 N N . LEU A 1 115 ? -19.262 3.857 15.754 1.00 92.94 115 LEU A N 1
ATOM 911 C CA . LEU A 1 115 ? -19.608 5.111 15.086 1.00 92.94 115 LEU A CA 1
ATOM 912 C C . LEU A 1 115 ? -18.914 5.239 13.722 1.00 92.94 115 LEU A C 1
ATOM 914 O O . LEU A 1 115 ? -19.529 5.664 12.748 1.00 92.94 115 LEU A O 1
ATOM 918 N N . MET A 1 116 ? -17.647 4.834 13.650 1.00 92.38 116 MET A N 1
ATOM 919 C CA . MET A 1 116 ? -16.826 4.988 12.453 1.00 92.38 116 MET A CA 1
ATOM 920 C C . MET A 1 116 ? -16.926 3.826 11.466 1.00 92.38 116 MET A C 1
ATOM 922 O O . MET A 1 116 ? -16.465 3.978 10.343 1.00 92.38 116 MET A O 1
ATOM 926 N N . ALA A 1 117 ? -17.577 2.711 11.809 1.00 90.56 117 ALA A N 1
ATOM 927 C CA . ALA A 1 117 ? -17.587 1.497 10.987 1.00 90.56 117 ALA A CA 1
ATOM 928 C C . ALA A 1 117 ? -17.973 1.729 9.511 1.00 90.56 117 ALA A C 1
ATOM 930 O O . ALA A 1 117 ? -17.369 1.141 8.618 1.00 90.56 117 ALA A O 1
ATOM 931 N N . LYS A 1 118 ? -18.954 2.604 9.240 1.00 93.81 118 LYS A N 1
ATOM 932 C CA . LYS A 1 118 ? -19.348 2.958 7.863 1.00 93.81 118 LYS A CA 1
ATOM 933 C C . LYS A 1 118 ? -18.276 3.777 7.141 1.00 93.81 118 LYS A C 1
ATOM 935 O O . LYS A 1 118 ? -18.019 3.542 5.966 1.00 93.81 118 LYS A O 1
ATOM 940 N N . LYS A 1 119 ? -17.654 4.729 7.842 1.00 93.62 119 LYS A N 1
ATOM 941 C CA . LYS A 1 119 ? -16.560 5.545 7.303 1.00 93.62 119 LYS A CA 1
ATOM 942 C C . LYS A 1 119 ? -15.335 4.675 7.028 1.00 93.62 119 LYS A C 1
ATOM 944 O O . LYS A 1 119 ? -14.773 4.767 5.950 1.00 93.62 119 LYS A O 1
ATOM 949 N N . ASP A 1 120 ? -14.979 3.805 7.968 1.00 93.06 120 ASP A N 1
ATOM 950 C CA . ASP A 1 120 ? -13.852 2.881 7.852 1.00 93.06 120 ASP A CA 1
ATOM 951 C C . ASP A 1 120 ? -14.032 1.921 6.664 1.00 93.06 120 ASP A C 1
ATOM 953 O O . ASP A 1 120 ? -13.074 1.628 5.956 1.00 93.06 120 ASP A O 1
ATOM 957 N N . LEU A 1 121 ? -15.262 1.451 6.414 1.00 93.50 121 LEU A N 1
ATOM 958 C CA . LEU A 1 121 ? -15.562 0.632 5.237 1.00 93.50 121 LEU A CA 1
ATOM 959 C C . LEU A 1 121 ? -15.372 1.420 3.936 1.00 93.50 121 LEU A C 1
ATOM 961 O O . LEU A 1 121 ? -14.705 0.933 3.034 1.00 93.50 121 LEU A O 1
ATOM 965 N N . LYS A 1 122 ? -15.892 2.649 3.867 1.00 95.50 122 LYS A N 1
ATOM 966 C CA . LYS A 1 122 ? -15.731 3.504 2.686 1.00 95.50 122 LYS A CA 1
ATOM 967 C C . LYS A 1 122 ? -14.258 3.820 2.406 1.00 95.50 122 LYS A C 1
ATOM 969 O O . LYS A 1 122 ? -13.812 3.739 1.271 1.00 95.50 122 LYS A O 1
ATOM 974 N N . VAL A 1 123 ? -13.493 4.149 3.447 1.00 94.12 123 VAL A N 1
ATOM 975 C CA . VAL A 1 123 ? -12.053 4.419 3.325 1.00 94.12 123 VAL A CA 1
ATOM 976 C C . VAL A 1 123 ? -11.303 3.172 2.857 1.00 94.12 123 VAL A C 1
ATOM 978 O O . VAL A 1 123 ? -10.390 3.282 2.044 1.00 94.12 123 VAL A O 1
ATOM 981 N N . LEU A 1 124 ? -11.687 1.986 3.336 1.00 95.38 124 LEU A N 1
ATOM 982 C CA . LEU A 1 124 ? -11.113 0.731 2.860 1.00 95.38 124 LEU A CA 1
ATOM 983 C C . LEU A 1 124 ? -11.379 0.526 1.361 1.00 95.38 124 LEU A C 1
ATOM 985 O O . LEU A 1 124 ? -10.437 0.235 0.634 1.00 95.38 124 LEU A O 1
ATOM 989 N N . GLU A 1 125 ? -12.614 0.731 0.900 1.00 96.38 125 GLU A N 1
ATOM 990 C CA . GLU A 1 125 ? -12.979 0.624 -0.522 1.00 96.38 125 GLU A CA 1
ATOM 991 C C . GLU A 1 125 ? -12.204 1.633 -1.389 1.00 96.38 125 GLU A C 1
ATOM 993 O O . GLU A 1 125 ? -11.679 1.278 -2.444 1.00 96.38 125 GLU A O 1
ATOM 998 N N . GLU A 1 126 ? -12.066 2.880 -0.928 1.00 95.88 126 GLU A N 1
ATOM 999 C CA . GLU A 1 126 ? -11.270 3.914 -1.607 1.00 95.88 126 GLU A CA 1
ATOM 1000 C C . GLU A 1 126 ? -9.787 3.508 -1.709 1.00 95.88 126 GLU A C 1
ATOM 1002 O O . GLU A 1 126 ? -9.151 3.698 -2.750 1.00 95.88 126 GLU A O 1
ATOM 1007 N N . ILE A 1 127 ? -9.232 2.907 -0.650 1.00 95.94 127 ILE A N 1
ATOM 1008 C CA . ILE A 1 127 ? -7.863 2.376 -0.648 1.00 95.94 127 ILE A CA 1
ATOM 1009 C C . ILE A 1 127 ? -7.734 1.196 -1.615 1.00 95.94 127 ILE A C 1
ATOM 1011 O O . ILE A 1 127 ? -6.757 1.145 -2.358 1.00 95.94 127 ILE A O 1
ATOM 1015 N N . GLU A 1 128 ? -8.687 0.264 -1.627 1.00 96.12 128 GLU A N 1
ATOM 1016 C CA . GLU A 1 128 ? -8.674 -0.895 -2.528 1.00 96.12 128 GLU A CA 1
ATOM 1017 C C . GLU A 1 128 ? -8.660 -0.460 -3.997 1.00 96.12 128 GLU A C 1
ATOM 1019 O O . GLU A 1 128 ? -7.790 -0.892 -4.755 1.00 96.12 128 GLU A O 1
ATOM 1024 N N . GLN A 1 129 ? -9.543 0.467 -4.375 1.00 95.69 129 GLN A N 1
ATOM 1025 C CA . GLN A 1 129 ? -9.592 1.018 -5.734 1.00 95.69 129 GLN A CA 1
ATOM 1026 C C . GLN A 1 129 ? -8.287 1.721 -6.116 1.00 95.69 129 GLN A C 1
ATOM 1028 O O . GLN A 1 129 ? -7.763 1.549 -7.220 1.00 95.69 129 GLN A O 1
ATOM 1033 N N . HIS A 1 130 ? -7.731 2.511 -5.196 1.00 95.31 130 HIS A N 1
ATOM 1034 C CA . HIS A 1 130 ? -6.477 3.207 -5.448 1.00 95.31 130 HIS A CA 1
ATOM 1035 C C . HIS A 1 130 ? -5.302 2.229 -5.604 1.00 95.31 130 HIS A C 1
ATOM 1037 O O . HIS A 1 130 ? -4.462 2.403 -6.489 1.00 95.31 130 HIS A O 1
ATOM 1043 N N . VAL A 1 131 ? -5.266 1.167 -4.795 1.00 96.44 131 VAL A N 1
ATOM 1044 C CA . VAL A 1 131 ? -4.259 0.103 -4.889 1.00 96.44 131 VAL A CA 1
ATOM 1045 C C . VAL A 1 131 ? -4.378 -0.664 -6.204 1.00 96.44 131 VAL A C 1
ATOM 1047 O O . VAL A 1 131 ? -3.352 -0.941 -6.822 1.00 96.44 131 VAL A O 1
ATOM 1050 N N . GLU A 1 132 ? -5.585 -0.958 -6.681 1.00 95.75 132 GLU A N 1
ATOM 1051 C CA . GLU A 1 132 ? -5.793 -1.617 -7.977 1.00 95.75 132 GLU A CA 1
ATOM 1052 C C . GLU A 1 132 ? -5.248 -0.775 -9.145 1.00 95.75 132 GLU A C 1
ATOM 1054 O O . GLU A 1 132 ? -4.512 -1.270 -10.013 1.00 95.75 132 GLU A O 1
ATOM 1059 N N . HIS A 1 133 ? -5.529 0.531 -9.132 1.00 95.88 133 HIS A N 1
ATOM 1060 C CA . HIS A 1 133 ? -4.983 1.454 -10.124 1.00 95.88 133 HIS A CA 1
ATOM 1061 C C . HIS A 1 133 ? -3.450 1.538 -10.048 1.00 95.88 133 HIS A C 1
ATOM 1063 O O . HIS A 1 133 ? -2.755 1.484 -11.069 1.00 95.88 133 HIS A O 1
ATOM 1069 N N . LEU A 1 134 ? -2.908 1.614 -8.832 1.00 96.50 134 LEU A N 1
ATOM 1070 C CA . LEU A 1 134 ? -1.470 1.649 -8.594 1.00 96.50 134 LEU A CA 1
ATOM 1071 C C . LEU A 1 134 ? -0.778 0.367 -9.082 1.00 96.50 134 LEU A C 1
ATOM 1073 O O . LEU A 1 134 ? 0.252 0.445 -9.751 1.00 96.50 134 LEU A O 1
ATOM 1077 N N . ILE A 1 135 ? -1.360 -0.804 -8.812 1.00 95.44 135 ILE A N 1
ATOM 1078 C CA . ILE A 1 135 ? -0.870 -2.100 -9.301 1.00 95.44 135 ILE A CA 1
ATOM 1079 C C . ILE A 1 135 ? -0.780 -2.098 -10.828 1.00 95.44 135 ILE A C 1
ATOM 1081 O O . ILE A 1 135 ? 0.239 -2.514 -11.381 1.00 95.44 135 ILE A O 1
ATOM 1085 N N . THR A 1 136 ? -1.803 -1.587 -11.511 1.00 95.31 136 THR A N 1
ATOM 1086 C CA . THR A 1 136 ? -1.812 -1.503 -12.978 1.00 95.31 136 THR A CA 1
ATOM 1087 C C . THR A 1 136 ? -0.625 -0.687 -13.496 1.00 95.31 136 THR A C 1
ATOM 1089 O O . THR A 1 136 ? 0.083 -1.125 -14.408 1.00 95.31 136 THR A O 1
ATOM 1092 N N . ARG A 1 137 ? -0.344 0.462 -12.871 1.00 95.38 137 ARG A N 1
ATOM 1093 C CA . ARG A 1 137 ? 0.805 1.314 -13.222 1.00 95.38 137 ARG A CA 1
ATOM 1094 C C . ARG A 1 137 ? 2.143 0.639 -12.935 1.00 95.38 137 ARG A C 1
ATOM 1096 O O . ARG A 1 137 ? 3.044 0.695 -13.769 1.00 95.38 137 ARG A O 1
ATOM 1103 N N . ILE A 1 138 ? 2.257 -0.057 -11.804 1.00 94.69 138 ILE A N 1
ATOM 1104 C CA . ILE A 1 138 ? 3.450 -0.839 -11.455 1.00 94.69 138 ILE A CA 1
ATOM 1105 C C . ILE A 1 138 ? 3.723 -1.892 -12.536 1.00 94.69 138 ILE A C 1
ATOM 1107 O O . ILE A 1 138 ? 4.815 -1.931 -13.106 1.00 94.69 138 ILE A O 1
ATOM 1111 N N . VAL A 1 139 ? 2.725 -2.717 -12.865 1.00 93.94 139 VAL A N 1
ATOM 1112 C CA . VAL A 1 139 ? 2.851 -3.782 -13.874 1.00 93.94 139 VAL A CA 1
ATOM 1113 C C . VAL A 1 139 ? 3.210 -3.204 -15.245 1.00 93.94 139 VAL A C 1
ATOM 1115 O O . VAL A 1 139 ? 4.077 -3.746 -15.937 1.00 93.94 139 VAL A O 1
ATOM 1118 N N . PHE A 1 140 ? 2.604 -2.080 -15.630 1.00 93.50 140 PHE A N 1
ATOM 1119 C CA . PHE A 1 140 ? 2.928 -1.403 -16.883 1.00 93.50 140 PHE A CA 1
ATOM 1120 C C . PHE A 1 140 ? 4.384 -0.915 -16.922 1.00 93.50 140 PHE A C 1
ATOM 1122 O O . PHE A 1 140 ? 5.090 -1.173 -17.902 1.00 93.50 140 PHE A O 1
ATOM 1129 N N . ALA A 1 141 ? 4.875 -0.307 -15.840 1.00 92.38 141 ALA A N 1
ATOM 1130 C CA . ALA A 1 141 ? 6.267 0.124 -15.726 1.00 92.38 141 ALA A CA 1
ATOM 1131 C C . ALA A 1 141 ? 7.252 -1.058 -15.826 1.00 92.38 141 ALA A C 1
ATOM 1133 O O . ALA A 1 141 ? 8.282 -0.964 -16.505 1.00 92.38 141 ALA A O 1
ATOM 1134 N N . PHE A 1 142 ? 6.928 -2.210 -15.226 1.00 91.19 142 PHE A N 1
ATOM 1135 C CA . PHE A 1 142 ? 7.714 -3.436 -15.406 1.00 91.19 142 PHE A CA 1
ATOM 1136 C C . PHE A 1 142 ? 7.722 -3.914 -16.859 1.00 91.19 142 PHE A C 1
ATOM 1138 O O . PHE A 1 142 ? 8.785 -4.252 -17.389 1.00 91.19 142 PHE A O 1
ATOM 1145 N N . ALA A 1 143 ? 6.565 -3.917 -17.523 1.00 90.81 143 ALA A N 1
ATOM 1146 C CA . ALA A 1 143 ? 6.460 -4.323 -18.920 1.00 90.81 143 ALA A CA 1
ATOM 1147 C C . ALA A 1 143 ? 7.284 -3.406 -19.840 1.00 90.81 143 ALA A C 1
ATOM 1149 O O . ALA A 1 143 ? 7.987 -3.890 -20.732 1.00 90.81 143 ALA A O 1
ATOM 1150 N N . GLN A 1 144 ? 7.256 -2.091 -19.603 1.00 90.50 144 GLN A N 1
ATOM 1151 C CA . GLN A 1 144 ? 8.102 -1.134 -20.316 1.00 90.50 144 GLN A CA 1
ATOM 1152 C C . GLN A 1 144 ? 9.588 -1.433 -20.093 1.00 90.50 144 GLN A C 1
ATOM 1154 O O . GLN A 1 144 ? 10.339 -1.572 -21.062 1.00 90.50 144 GLN A O 1
ATOM 1159 N N . ARG A 1 145 ? 10.013 -1.626 -18.839 1.00 87.88 145 ARG A N 1
ATOM 1160 C CA . ARG A 1 145 ? 11.405 -1.971 -18.510 1.00 87.88 145 ARG A CA 1
ATOM 1161 C C . ARG A 1 145 ? 11.857 -3.263 -19.195 1.00 87.88 145 ARG A C 1
ATOM 1163 O O . ARG A 1 145 ? 12.947 -3.305 -19.767 1.00 87.88 145 ARG A O 1
ATOM 1170 N N . ALA A 1 146 ? 11.019 -4.299 -19.189 1.00 87.81 146 ALA A N 1
ATOM 1171 C CA . ALA A 1 146 ? 11.304 -5.564 -19.861 1.00 87.81 146 ALA A CA 1
ATOM 1172 C C . ALA A 1 146 ? 11.458 -5.381 -21.381 1.00 87.81 146 ALA A C 1
ATOM 1174 O O . ALA A 1 146 ? 12.397 -5.918 -21.974 1.00 87.81 146 ALA A O 1
ATOM 1175 N N . LYS A 1 147 ? 10.600 -4.566 -22.014 1.00 87.88 147 LYS A N 1
ATOM 1176 C CA . LYS A 1 147 ? 10.732 -4.207 -23.437 1.00 87.88 147 LYS A CA 1
ATOM 1177 C C . LYS A 1 147 ? 12.066 -3.513 -23.723 1.00 87.88 147 LYS A C 1
ATOM 1179 O O . LYS A 1 147 ? 12.760 -3.928 -24.652 1.00 87.88 147 LYS A O 1
ATOM 1184 N N . PHE A 1 148 ? 12.464 -2.525 -22.918 1.00 84.19 148 PHE A N 1
ATOM 1185 C CA . PHE A 1 148 ? 13.756 -1.839 -23.075 1.00 84.19 148 PHE A CA 1
ATOM 1186 C C . PHE A 1 148 ? 14.946 -2.799 -22.964 1.00 84.19 148 PHE A C 1
ATOM 1188 O O . PHE A 1 148 ? 15.829 -2.791 -23.825 1.00 84.19 148 PHE A O 1
ATOM 1195 N N . MET A 1 149 ? 14.938 -3.682 -21.964 1.00 82.88 149 MET A N 1
ATOM 1196 C CA . MET A 1 149 ? 15.992 -4.686 -21.782 1.00 82.88 149 MET A CA 1
ATOM 1197 C C . MET A 1 149 ? 16.063 -5.678 -22.949 1.00 82.88 149 MET A C 1
ATOM 1199 O O . MET A 1 149 ? 17.150 -5.995 -23.435 1.00 82.88 149 MET A O 1
ATOM 1203 N N . ASN A 1 150 ? 14.914 -6.137 -23.448 1.00 86.06 150 ASN A N 1
ATOM 1204 C CA . ASN A 1 150 ? 14.858 -7.050 -24.588 1.00 86.06 150 ASN A CA 1
ATOM 1205 C C . ASN A 1 150 ? 15.358 -6.387 -25.881 1.00 86.06 150 ASN A C 1
ATOM 1207 O O . ASN A 1 150 ? 16.071 -7.024 -26.657 1.00 86.06 150 ASN A O 1
ATOM 1211 N N . MET A 1 151 ? 15.053 -5.104 -26.100 1.00 82.44 151 MET A N 1
ATOM 1212 C CA . MET A 1 151 ? 15.600 -4.342 -27.230 1.00 82.44 151 MET A CA 1
ATOM 1213 C C . MET A 1 151 ? 17.119 -4.167 -27.124 1.00 82.44 151 MET A C 1
ATOM 1215 O O . MET A 1 151 ? 17.820 -4.339 -28.121 1.00 82.44 151 MET A O 1
ATOM 1219 N N . ALA A 1 152 ? 17.645 -3.884 -25.929 1.00 80.38 152 ALA A N 1
ATOM 1220 C CA . ALA A 1 152 ? 19.086 -3.773 -25.708 1.00 80.38 152 ALA A CA 1
ATOM 1221 C C . ALA A 1 152 ? 19.819 -5.097 -25.994 1.00 80.38 152 ALA A C 1
ATOM 1223 O O . ALA A 1 152 ? 20.869 -5.097 -26.635 1.00 80.38 152 ALA A O 1
ATOM 1224 N N . ARG A 1 153 ? 19.241 -6.237 -25.588 1.00 79.12 153 ARG A N 1
ATOM 1225 C CA . ARG A 1 153 ? 19.779 -7.575 -25.899 1.00 79.12 153 ARG A CA 1
ATOM 1226 C C . ARG A 1 153 ? 19.762 -7.870 -27.398 1.00 79.12 153 ARG A C 1
ATOM 1228 O O . ARG A 1 153 ? 20.764 -8.342 -27.927 1.00 79.12 153 ARG A O 1
ATOM 1235 N N . LYS A 1 154 ? 18.669 -7.534 -28.095 1.00 74.88 154 LYS A N 1
ATOM 1236 C CA . LYS A 1 154 ? 18.578 -7.683 -29.558 1.00 74.88 154 LYS A CA 1
ATOM 1237 C C . LYS A 1 154 ? 19.648 -6.859 -30.279 1.00 74.88 154 LYS A C 1
ATOM 1239 O O . LYS A 1 154 ? 20.332 -7.414 -31.128 1.00 74.88 154 LYS A O 1
ATOM 1244 N N . LYS A 1 155 ? 19.859 -5.594 -29.885 1.00 71.44 155 LYS A N 1
ATOM 1245 C CA . LYS A 1 155 ? 20.903 -4.723 -30.462 1.00 71.44 155 LYS A CA 1
ATOM 1246 C C . LYS A 1 155 ? 22.317 -5.284 -30.274 1.00 71.44 155 LYS A C 1
ATOM 1248 O O . LYS A 1 155 ? 23.109 -5.235 -31.210 1.00 71.44 155 LYS A O 1
AT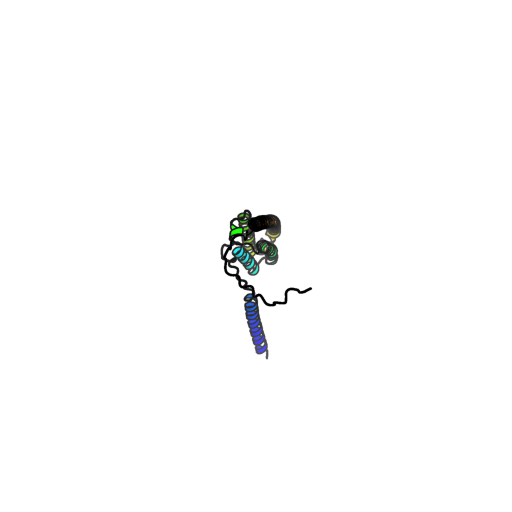OM 1253 N N . LYS A 1 156 ? 22.618 -5.858 -29.101 1.00 65.94 156 LYS A N 1
ATOM 1254 C CA . LYS A 1 156 ? 23.904 -6.532 -28.838 1.00 65.94 156 LYS A CA 1
ATOM 1255 C C . LYS A 1 156 ? 24.098 -7.781 -29.704 1.00 65.94 156 LYS A C 1
ATOM 1257 O O . LYS A 1 156 ? 25.191 -7.993 -30.208 1.00 65.94 156 LYS A O 1
ATOM 1262 N N . HIS A 1 157 ? 23.042 -8.563 -29.935 1.00 58.75 157 HIS A N 1
ATOM 1263 C CA . HIS A 1 157 ? 23.104 -9.734 -30.816 1.00 58.75 157 HIS A CA 1
ATOM 1264 C C . HIS A 1 157 ? 23.225 -9.377 -32.304 1.00 58.75 157 HIS A C 1
ATOM 1266 O O . HIS A 1 157 ? 23.896 -10.087 -33.046 1.00 58.75 157 HIS A O 1
ATOM 1272 N N . THR A 1 158 ? 22.607 -8.284 -32.758 1.00 55.94 158 THR A N 1
ATOM 1273 C CA . THR A 1 158 ? 22.739 -7.816 -34.149 1.00 55.94 158 THR A CA 1
ATOM 1274 C C . THR A 1 158 ? 24.049 -7.074 -34.422 1.00 55.94 158 THR A C 1
ATOM 1276 O O . THR A 1 158 ? 24.451 -6.996 -35.574 1.00 55.94 158 THR A O 1
ATOM 1279 N N . GLY A 1 159 ? 24.730 -6.560 -33.390 1.00 52.16 159 GLY A N 1
ATOM 1280 C CA . GLY A 1 159 ? 26.057 -5.935 -33.498 1.00 52.16 159 GLY A CA 1
ATOM 1281 C C . GLY A 1 159 ? 27.239 -6.916 -33.487 1.00 52.16 159 GLY A C 1
ATOM 1282 O O . GLY A 1 159 ? 28.375 -6.482 -33.611 1.00 52.16 159 GLY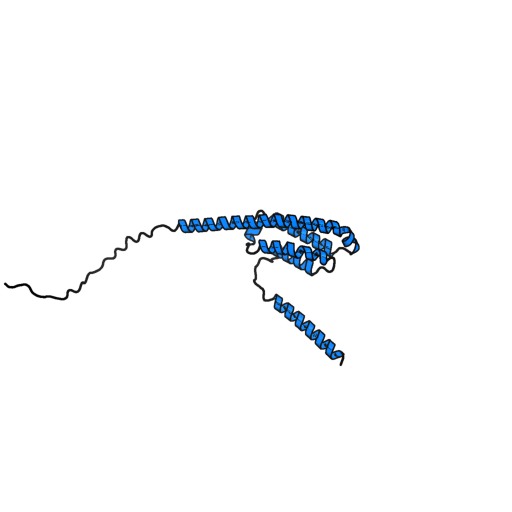 A O 1
ATOM 1283 N N . LEU A 1 160 ? 26.983 -8.223 -33.348 1.00 48.22 160 LEU A N 1
ATOM 1284 C CA . LEU A 1 160 ? 27.987 -9.300 -33.290 1.00 48.22 160 LEU A CA 1
ATOM 1285 C C . LEU A 1 160 ? 28.045 -10.141 -34.581 1.00 48.22 160 LEU A C 1
ATOM 1287 O O . LEU A 1 160 ? 28.457 -11.295 -34.564 1.00 48.22 160 LEU A O 1
ATOM 1291 N N . LYS A 1 161 ? 27.635 -9.563 -35.715 1.00 45.72 161 LYS A N 1
ATOM 1292 C CA . LYS A 1 161 ? 27.907 -10.106 -37.053 1.00 45.72 161 LYS A CA 1
ATOM 1293 C C . LYS A 1 161 ? 28.903 -9.208 -37.787 1.00 45.72 161 LYS A C 1
ATOM 1295 O O . LYS A 1 161 ? 28.555 -8.590 -38.786 1.00 45.72 161 LYS A O 1
ATOM 1300 N N . GLN A 1 162 ? 30.132 -9.124 -37.290 1.00 45.56 162 GLN A N 1
ATOM 1301 C CA . GLN A 1 162 ? 31.251 -9.033 -38.224 1.00 45.56 162 GLN A CA 1
ATOM 1302 C C . GLN A 1 162 ? 31.586 -10.478 -38.608 1.00 45.56 162 GLN A C 1
ATOM 1304 O O . GLN A 1 162 ? 31.740 -11.300 -37.701 1.00 45.56 162 GLN A O 1
ATOM 1309 N N . PRO A 1 163 ? 31.620 -10.840 -39.901 1.00 42.81 163 PRO A N 1
ATOM 1310 C CA . PRO A 1 163 ? 32.244 -12.093 -40.281 1.00 42.81 163 PRO A CA 1
ATOM 1311 C C . PRO A 1 163 ? 33.705 -11.993 -39.838 1.00 42.81 163 PRO A C 1
ATOM 1313 O O . PRO A 1 163 ? 34.396 -11.044 -40.200 1.00 42.81 163 PRO A O 1
ATOM 1316 N N . LEU A 1 164 ? 34.147 -12.925 -38.995 1.00 42.56 164 LEU A N 1
ATOM 1317 C CA . LEU A 1 164 ? 35.569 -13.188 -38.830 1.00 42.56 164 LEU A CA 1
ATOM 1318 C C . LEU A 1 164 ? 36.054 -13.680 -40.195 1.00 42.56 164 LEU A C 1
ATOM 1320 O O . LEU A 1 164 ? 35.866 -14.842 -40.549 1.00 42.56 164 LEU A O 1
ATOM 1324 N N . ASP A 1 165 ? 36.571 -12.745 -40.983 1.00 40.03 165 ASP A N 1
ATOM 1325 C CA . ASP A 1 165 ? 37.381 -13.003 -42.160 1.00 40.03 165 ASP A CA 1
ATOM 1326 C C . ASP A 1 165 ? 38.685 -13.615 -41.641 1.00 40.03 165 ASP A C 1
ATOM 1328 O O . ASP A 1 165 ? 39.599 -12.920 -41.202 1.00 40.03 165 ASP A O 1
ATOM 1332 N N . ILE A 1 166 ? 38.706 -14.946 -41.551 1.00 41.69 166 ILE A N 1
ATOM 1333 C CA . ILE A 1 166 ? 39.931 -15.716 -41.343 1.00 41.69 166 ILE A CA 1
ATOM 1334 C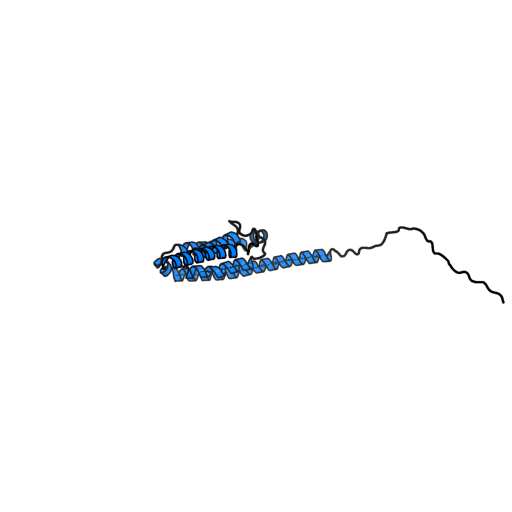 C . ILE A 1 166 ? 40.595 -15.798 -42.719 1.00 41.69 166 ILE A C 1
ATOM 1336 O O . ILE A 1 166 ? 40.563 -16.827 -43.389 1.00 41.69 166 ILE A O 1
ATOM 1340 N N . SER A 1 167 ? 41.138 -14.678 -43.173 1.00 42.16 167 SER A N 1
ATOM 1341 C CA . SER A 1 167 ? 42.128 -14.640 -44.238 1.00 42.16 167 SER A CA 1
ATOM 1342 C C . SER A 1 167 ? 43.351 -13.918 -43.681 1.00 42.16 167 SER A C 1
ATOM 1344 O O . SER A 1 167 ? 43.234 -12.852 -43.081 1.00 42.16 167 SER A O 1
ATOM 1346 N N . SER A 1 168 ? 44.525 -14.523 -43.870 1.00 42.50 168 SER A N 1
ATOM 1347 C CA . SER A 1 168 ? 45.853 -14.103 -43.379 1.00 42.50 168 SER A CA 1
ATOM 1348 C C . SER A 1 168 ? 46.293 -14.703 -42.034 1.00 42.50 168 SER A C 1
ATOM 1350 O O . SER A 1 168 ? 46.425 -14.003 -41.035 1.00 42.50 168 SER A O 1
ATOM 1352 N N . ILE A 1 169 ? 46.611 -16.000 -42.040 1.00 40.00 169 ILE A N 1
ATOM 1353 C CA . ILE A 1 169 ? 47.879 -16.466 -41.455 1.00 40.00 169 ILE A CA 1
ATOM 1354 C C . ILE A 1 169 ? 48.574 -17.259 -42.564 1.00 40.00 169 ILE A C 1
ATOM 1356 O O . ILE A 1 169 ? 48.252 -18.418 -42.814 1.00 40.00 169 ILE A O 1
ATOM 1360 N N . GLU A 1 170 ? 49.446 -16.567 -43.291 1.00 45.03 170 GLU A N 1
ATOM 1361 C CA . GLU A 1 170 ? 50.581 -17.187 -43.964 1.00 45.03 170 GLU A CA 1
ATOM 1362 C C . GLU A 1 170 ? 51.622 -17.457 -42.875 1.00 45.03 170 GLU A C 1
ATOM 1364 O O . GLU A 1 170 ? 52.150 -16.517 -42.289 1.00 45.03 170 GLU A O 1
ATOM 1369 N N . GLU A 1 171 ? 51.887 -18.728 -42.593 1.00 41.97 171 GLU A N 1
ATOM 1370 C CA . GLU A 1 171 ? 53.219 -19.175 -42.195 1.00 41.97 171 GLU A CA 1
ATOM 1371 C C . GLU A 1 171 ? 53.535 -20.384 -43.079 1.00 41.97 171 GLU A C 1
ATOM 1373 O O . GLU A 1 171 ? 52.898 -21.438 -43.003 1.00 41.97 171 GLU A O 1
ATOM 1378 N N . GLU A 1 172 ? 54.441 -20.139 -44.022 1.00 39.19 172 GLU A N 1
ATOM 1379 C CA . GLU A 1 172 ? 55.186 -21.139 -44.771 1.00 39.19 172 GLU A CA 1
ATOM 1380 C C . GLU A 1 172 ? 55.991 -21.995 -43.780 1.00 39.19 172 GLU A C 1
ATOM 1382 O O . GLU A 1 172 ? 56.563 -21.445 -42.847 1.00 39.19 172 GLU A O 1
ATOM 1387 N N . ASP A 1 173 ? 56.015 -23.319 -43.965 1.00 34.38 173 ASP A N 1
ATOM 1388 C CA . ASP A 1 173 ? 57.273 -24.081 -43.990 1.00 34.38 173 ASP A CA 1
ATOM 1389 C C . ASP A 1 173 ? 57.053 -25.564 -44.371 1.00 34.38 173 ASP A C 1
ATOM 1391 O O . ASP A 1 173 ? 56.348 -26.334 -43.720 1.00 34.38 173 ASP A O 1
ATOM 1395 N N . GLU A 1 174 ? 57.686 -25.914 -45.494 1.00 41.06 174 GLU A N 1
ATOM 1396 C CA . GLU A 1 174 ? 58.449 -27.147 -45.748 1.00 41.06 174 GLU A CA 1
ATOM 1397 C C . GLU A 1 174 ? 57.741 -28.521 -45.738 1.00 41.06 174 GLU A C 1
ATOM 1399 O O . GLU A 1 174 ? 57.841 -29.357 -44.848 1.00 41.06 174 GLU A O 1
ATOM 1404 N N . ASN A 1 175 ? 57.081 -28.789 -46.862 1.00 37.75 175 ASN A N 1
ATOM 1405 C CA . ASN A 1 175 ? 57.419 -29.855 -47.816 1.00 37.75 175 ASN A CA 1
ATOM 1406 C C . ASN A 1 175 ? 58.447 -30.943 -47.377 1.00 37.75 175 ASN A C 1
ATOM 1408 O O . ASN A 1 175 ? 59.646 -30.770 -47.562 1.00 37.75 175 ASN A O 1
ATOM 1412 N N . GLU A 1 176 ? 57.980 -32.141 -47.003 1.00 37.88 176 GLU A N 1
ATOM 1413 C CA . GLU A 1 176 ? 58.700 -33.396 -47.294 1.00 37.88 176 GLU A CA 1
ATOM 1414 C C . GLU A 1 176 ? 57.705 -34.549 -47.543 1.00 37.88 176 GLU A C 1
ATOM 1416 O O . GLU A 1 176 ? 57.285 -35.298 -46.662 1.00 37.88 176 GLU A O 1
ATOM 1421 N N . CYS A 1 177 ? 57.264 -34.653 -48.800 1.00 32.19 177 CYS A N 1
ATOM 1422 C CA . CYS A 1 177 ? 56.492 -35.775 -49.320 1.00 32.19 177 CYS A CA 1
ATOM 1423 C C . CYS A 1 177 ? 57.444 -36.948 -49.595 1.00 32.19 177 CYS A C 1
ATOM 1425 O O . CYS A 1 177 ? 58.179 -36.954 -50.585 1.00 32.19 177 CYS A O 1
ATOM 1427 N N . GLY A 1 178 ? 57.426 -37.944 -48.709 1.00 33.50 178 GLY A N 1
ATOM 1428 C CA . GLY A 1 178 ? 58.095 -39.222 -48.920 1.00 33.50 178 GLY A CA 1
ATOM 1429 C C . GLY A 1 178 ? 57.528 -39.939 -50.146 1.00 33.50 178 GLY A C 1
ATOM 1430 O O . GLY A 1 178 ? 56.434 -40.499 -50.100 1.00 33.50 178 GLY A O 1
ATOM 1431 N N . LYS A 1 179 ? 58.288 -39.928 -51.245 1.00 35.75 179 LYS A N 1
ATOM 1432 C CA . LYS A 1 179 ? 58.106 -40.844 -52.374 1.00 35.75 179 LYS A CA 1
ATOM 1433 C C . LYS A 1 179 ? 58.551 -42.241 -51.953 1.00 35.75 179 LYS A C 1
ATOM 1435 O O . LYS A 1 179 ? 59.707 -42.431 -51.583 1.00 35.75 179 LYS A O 1
ATOM 1440 N N . ALA A 1 180 ? 57.665 -43.215 -52.103 1.00 41.34 180 ALA A N 1
ATOM 1441 C CA . ALA A 1 180 ? 58.046 -44.606 -52.261 1.00 41.34 180 ALA A CA 1
ATOM 1442 C C . ALA A 1 180 ? 57.377 -45.159 -53.524 1.00 41.34 180 ALA A C 1
ATOM 1444 O O . ALA A 1 180 ? 56.234 -44.822 -53.823 1.00 41.34 180 ALA A O 1
ATOM 1445 N N . GLU A 1 181 ? 58.131 -46.032 -54.188 1.00 40.78 181 GLU A N 1
ATOM 1446 C CA . GLU A 1 181 ? 57.731 -46.985 -55.230 1.00 40.78 181 GLU A CA 1
ATOM 1447 C C . GLU A 1 181 ? 57.971 -46.565 -56.691 1.00 40.78 181 GLU A C 1
ATOM 1449 O O . GLU A 1 181 ? 57.098 -46.134 -57.442 1.00 40.78 181 GLU A O 1
ATOM 1454 N N . ASP A 1 182 ? 59.237 -46.777 -57.071 1.00 41.47 182 ASP A N 1
ATOM 1455 C CA . ASP A 1 182 ? 59.666 -47.369 -58.339 1.00 41.47 182 ASP A CA 1
ATOM 1456 C C . ASP A 1 182 ? 58.732 -48.490 -58.821 1.00 41.47 182 ASP A C 1
ATOM 1458 O O . ASP A 1 182 ? 58.402 -49.380 -58.039 1.00 41.47 182 ASP A O 1
ATOM 1462 N N . LEU A 1 183 ? 58.449 -48.533 -60.131 1.00 43.69 183 LEU A N 1
ATOM 1463 C CA . LEU A 1 183 ? 58.609 -49.749 -60.947 1.00 43.69 183 LEU A CA 1
ATOM 1464 C C . LEU A 1 183 ? 58.445 -49.468 -62.458 1.00 43.69 183 LEU A C 1
ATOM 1466 O O . LEU A 1 183 ? 57.345 -49.302 -62.970 1.00 43.69 183 LEU A O 1
ATOM 1470 N N . LYS A 1 184 ? 59.605 -49.523 -63.130 1.00 41.28 184 LYS A N 1
ATOM 1471 C CA . LYS A 1 184 ? 59.913 -50.028 -64.485 1.00 41.28 184 LYS A CA 1
ATOM 1472 C C . LYS A 1 184 ? 59.237 -49.434 -65.735 1.00 41.28 184 LYS A C 1
ATOM 1474 O O . LYS A 1 184 ? 58.075 -49.674 -66.040 1.00 41.28 184 LYS A O 1
ATOM 1479 N N . GLU A 1 185 ? 60.097 -48.804 -66.536 1.00 46.41 185 GLU A N 1
ATOM 1480 C CA . GLU A 1 185 ? 59.953 -48.515 -67.966 1.00 46.41 185 GLU A CA 1
ATOM 1481 C C . GLU A 1 185 ? 59.987 -49.780 -68.867 1.00 46.41 185 GLU A C 1
ATOM 1483 O O . GLU A 1 185 ? 60.323 -50.874 -68.396 1.00 46.41 185 GLU A O 1
ATOM 1488 N N . PRO A 1 186 ? 59.618 -49.630 -70.158 1.00 55.66 186 PRO A N 1
ATOM 1489 C CA . PRO A 1 186 ? 59.100 -50.684 -71.020 1.00 55.66 186 PRO A CA 1
ATOM 1490 C C . PRO A 1 186 ? 60.168 -51.301 -71.925 1.00 55.66 186 PRO A C 1
ATOM 1492 O O . PRO A 1 186 ? 61.110 -50.627 -72.326 1.00 55.66 186 PRO A O 1
ATOM 1495 N N . GLU A 1 187 ? 59.933 -52.530 -72.383 1.00 44.28 187 GLU A N 1
ATOM 1496 C CA . GLU A 1 187 ? 60.476 -53.004 -73.658 1.00 44.28 187 GLU A CA 1
ATOM 1497 C C . GLU A 1 187 ? 59.436 -53.841 -74.417 1.00 44.28 187 GLU A C 1
ATOM 1499 O O . GLU A 1 187 ? 58.442 -54.298 -73.856 1.00 44.28 187 GLU A O 1
ATOM 1504 N N . ARG A 1 188 ? 59.670 -53.892 -75.727 1.00 44.88 188 ARG A N 1
ATOM 1505 C CA . ARG A 1 188 ? 58.776 -54.157 -76.861 1.00 44.88 188 ARG A CA 1
ATOM 1506 C C . ARG A 1 188 ? 58.224 -55.573 -76.970 1.00 44.88 188 ARG A C 1
ATOM 1508 O O . ARG A 1 188 ? 58.927 -56.517 -76.555 1.00 44.88 188 ARG A O 1
#

Sequence (188 aa):
MKKEAIVKLIQKASSFKTAVRMATENDVVETALATPGTVFGKVDHILWAIADAKNNKAHLMKFVPIVKQLTKVLNGADATFIRHSEFYHDLKETLNKIEQQIIESKTRNKWSNKLMAKKDLKVLEEIEQHVEHLITRIVFAFAQRAKFMNMARKKKHTGLKQPLDISSIEEEDENECGKAEDLKEPER